Protein AF-A0AAN5DBI8-F1 (afdb_monomer)

Foldseek 3Di:
DLVLLVCCLVVVDFPLVVLVVLLVCCPVFLVSVVSVVVSLLLCLLLQLVPLVLSVLSLLSLCSRQVVVQVVLLDQDAPDPRRLSSSLSSLLSCLLSPPPVSLVSLCVCLVLLVVCPPPLAPCVSCVVGDPSSLLSNLQSQLQVHDPVSLVSLLVNLQRHPDVVVNLSSLSSNLNNQDLVSVLVVVCCLQPPDPDFLVSSLVSLVSSCSSCSNPPDNLLVSCVVCVVVVLVPPDDVSVVVSSLLSNLSNDAPVCLVVNVVSLVVVCVSPVDPVSVVSNVVSNVVRVSSNVSSVVRVVSVSVSSCCVSVVPD

Nearest PDB structures (foldseek):
  6u7e-assembly1_A  TM=8.031E-01  e=5.658E-05  Homo sapiens
  4naq-assembly1_A  TM=8.248E-01  e=5.658E-05  Sus scrofa
  8jkt-assembly1_A  TM=7.669E-01  e=2.243E-05  Felis catus
  4ou3-assembly1_A  TM=8.299E-01  e=7.595E-05  Sus scrofa
  7vpq-assembly1_A  TM=7.592E-01  e=1.063E-04  Homo sapiens

Sequence (310 aa):
MDDAFTFAERGDHSYEIPLLLVMAIVDEDVLTMKTFQAHLNLLQVRLSTFPQKYHLLQKYISRVLAPLFIDSKKLESSSRKDGQMKEVILNELCENEYKDCLQFGWSHFETVRNTHNATLTRRALSNLPRYVRTSIYMAGGKLGNQSDFDLLLRLFVIEEYGEEKERIFKGMVENNEKHNMYRLFDQLVEKIHLTGYELHNFLHSYLRRHAYKSNHYETYFAENRERFRSLKYPVEIQKALYISYAKASTVENLGKLENVTLEFYSSSNESWFRDEWSRQKSRIEMAFEWSHSFAPTIFTTLSSLVNDST

Radius of gyration: 20.3 Å; Cα contacts (8 Å, |Δi|>4): 330; chains: 1; bounding box: 53×50×55 Å

Organism: NCBI:txid1317129

Secondary structure (DSSP, 8-state):
-HHHHHHHHHTSS-THHHHHHHHHHTTS-HHHHHHHHHHHHHHHHHHTT-HHHHHHHHHHHHHHHHHHHHHHT-S--SSHHHHHHHHHHHHHHHHTT-HHHHHHHHHHHHHHHTTTT-S-HHHHTTTS-HHHHHHHHHHHHHH--HHHHHHHHHHHHH---HHHHHHHHHHHTT---HHHHHHHHHIIIIIS---HHHHHHHHHHHHHHTSSS--HHHHHHHHTHHHHHHS---HHHHHHHHHHHHHH--GGGHHHHHHHHHHHHHHH--THHHHHHHHHHHHHHHHHHHHHHHHHHHHHHHHHHHHTT-

Mean predicted aligned error: 5.47 Å

Structure (mmCIF, N/CA/C/O backbone):
data_AF-A0AAN5DBI8-F1
#
_entry.id   AF-A0AAN5DBI8-F1
#
loop_
_atom_site.group_PDB
_atom_site.id
_atom_site.type_symbol
_atom_site.label_atom_id
_atom_site.label_alt_id
_atom_site.label_comp_id
_atom_site.label_asym_id
_atom_site.label_entity_id
_atom_site.label_seq_id
_atom_site.pdbx_PDB_ins_code
_atom_site.Cartn_x
_atom_site.Cartn_y
_atom_site.Cartn_z
_atom_site.occupancy
_atom_site.B_iso_or_equiv
_atom_site.auth_seq_id
_atom_site.auth_comp_id
_atom_site.auth_asym_id
_atom_site.auth_atom_id
_atom_site.pdbx_PDB_model_num
ATOM 1 N N . MET A 1 1 ? 9.019 -3.476 20.771 1.00 93.62 1 MET A N 1
ATOM 2 C CA . MET A 1 1 ? 8.166 -2.727 19.820 1.00 93.62 1 MET A CA 1
ATOM 3 C C . MET A 1 1 ? 6.835 -3.428 19.621 1.00 93.62 1 MET A C 1
ATOM 5 O O . MET A 1 1 ? 5.822 -2.815 19.918 1.00 93.62 1 MET A O 1
ATOM 9 N N . ASP A 1 2 ? 6.841 -4.689 19.182 1.00 95.31 2 ASP A N 1
ATOM 10 C CA . ASP A 1 2 ? 5.621 -5.474 18.938 1.00 95.31 2 ASP A CA 1
ATOM 11 C C . ASP A 1 2 ? 4.666 -5.518 20.147 1.00 95.31 2 ASP A C 1
ATOM 13 O O . ASP A 1 2 ? 3.497 -5.159 20.026 1.00 95.31 2 ASP A O 1
ATOM 17 N N . ASP A 1 3 ? 5.194 -5.822 21.339 1.00 96.44 3 ASP A N 1
ATOM 18 C CA . ASP A 1 3 ? 4.407 -5.822 22.581 1.00 96.44 3 ASP A CA 1
ATOM 19 C C . ASP A 1 3 ? 3.790 -4.454 22.894 1.00 96.44 3 ASP A C 1
ATOM 21 O O . ASP A 1 3 ? 2.640 -4.375 23.311 1.00 96.44 3 ASP A O 1
ATOM 25 N N . ALA A 1 4 ? 4.524 -3.362 22.654 1.00 96.44 4 ALA A N 1
ATOM 26 C CA . ALA A 1 4 ? 4.019 -2.015 22.909 1.00 96.44 4 ALA A CA 1
ATOM 27 C C . ALA A 1 4 ? 2.845 -1.680 21.975 1.00 96.44 4 ALA A C 1
ATOM 29 O O . ALA A 1 4 ? 1.842 -1.129 22.412 1.00 96.44 4 ALA A O 1
ATOM 30 N N . PHE A 1 5 ? 2.912 -2.040 20.692 1.00 95.88 5 PHE A N 1
ATOM 31 C CA . PHE A 1 5 ? 1.743 -1.883 19.824 1.00 95.88 5 PHE A CA 1
ATOM 32 C C . PHE A 1 5 ? 0.590 -2.789 20.265 1.00 95.88 5 PHE A C 1
ATOM 34 O O . PHE A 1 5 ? -0.529 -2.311 20.409 1.00 95.88 5 PHE A O 1
ATOM 41 N N . THR A 1 6 ? 0.866 -4.053 20.593 1.00 93.88 6 THR A N 1
ATOM 42 C CA . THR A 1 6 ? -0.157 -5.018 21.027 1.00 93.88 6 THR A CA 1
ATOM 43 C C . THR A 1 6 ? -0.902 -4.564 22.288 1.00 93.88 6 THR A C 1
ATOM 45 O O . THR A 1 6 ? -2.124 -4.686 22.368 1.00 93.88 6 THR A O 1
ATOM 48 N N . PHE A 1 7 ? -0.195 -4.025 23.281 1.00 95.44 7 PHE A N 1
ATOM 49 C CA . PHE A 1 7 ? -0.809 -3.478 24.493 1.00 95.44 7 PHE A CA 1
ATOM 50 C C . PHE A 1 7 ? -1.592 -2.189 24.206 1.00 95.44 7 PHE A C 1
ATOM 52 O O . PHE A 1 7 ? -2.695 -2.017 24.726 1.00 95.44 7 PHE A O 1
ATOM 59 N N . ALA A 1 8 ? -1.102 -1.318 23.316 1.00 94.56 8 ALA A N 1
ATOM 60 C CA . ALA A 1 8 ? -1.863 -0.145 22.881 1.00 94.56 8 ALA A CA 1
ATOM 61 C C . ALA A 1 8 ? -3.153 -0.524 22.129 1.00 94.56 8 ALA A C 1
ATOM 63 O O . ALA A 1 8 ? -4.202 0.076 22.352 1.00 94.56 8 ALA A O 1
ATOM 64 N N . GLU A 1 9 ? -3.110 -1.549 21.273 1.00 90.56 9 GLU A N 1
ATOM 65 C CA . GLU A 1 9 ? -4.270 -2.075 20.539 1.00 90.56 9 GLU A CA 1
ATOM 66 C C . GLU A 1 9 ? -5.378 -2.601 21.451 1.00 90.56 9 GLU A C 1
ATOM 68 O O . GLU A 1 9 ? -6.552 -2.509 21.091 1.00 90.56 9 GLU A O 1
ATOM 73 N N . ARG A 1 10 ? -5.005 -3.134 22.619 1.00 90.50 10 ARG A N 1
ATOM 74 C CA . ARG A 1 10 ? -5.930 -3.624 23.651 1.00 90.50 10 ARG A CA 1
ATOM 75 C C . ARG A 1 10 ? -6.415 -2.528 24.597 1.00 90.50 10 ARG A C 1
ATOM 77 O O . ARG A 1 10 ? -7.337 -2.765 25.370 1.00 90.50 10 ARG A O 1
ATOM 84 N N . GLY A 1 11 ? -5.822 -1.338 24.522 1.00 90.44 11 GLY A N 1
ATOM 85 C CA . GLY A 1 11 ? -6.099 -0.229 25.431 1.00 90.44 11 GLY A CA 1
ATOM 86 C C . GLY A 1 11 ? -5.409 -0.337 26.789 1.00 90.44 11 GLY A C 1
ATOM 87 O O . GLY A 1 11 ? -5.759 0.419 27.692 1.00 90.44 11 GLY A O 1
ATOM 88 N N . ASP A 1 12 ? -4.413 -1.217 26.931 1.00 93.19 12 ASP A N 1
ATOM 89 C CA . ASP A 1 12 ? -3.627 -1.357 28.164 1.00 93.19 12 ASP A CA 1
ATOM 90 C C . ASP A 1 12 ? -2.711 -0.137 28.392 1.00 93.19 12 ASP A C 1
ATOM 92 O O . ASP A 1 12 ? -2.359 0.182 29.528 1.00 93.19 12 ASP A O 1
ATOM 96 N N . HIS A 1 13 ? -2.340 0.581 27.323 1.00 93.25 13 HIS A N 1
ATOM 97 C CA . HIS A 1 13 ? -1.666 1.879 27.406 1.00 93.25 13 HIS A CA 1
ATOM 98 C C . HIS A 1 13 ? -1.890 2.762 26.163 1.00 93.25 13 HIS A C 1
ATOM 100 O O . HIS A 1 13 ? -2.468 2.345 25.162 1.00 93.25 13 HIS A O 1
ATOM 106 N N . SER A 1 14 ? -1.400 4.006 26.212 1.00 94.00 14 SER A N 1
ATOM 107 C CA . SER A 1 14 ? -1.492 4.975 25.109 1.00 94.00 14 SER A CA 1
ATOM 108 C C . SER A 1 14 ? -0.649 4.574 23.891 1.00 94.00 14 SER A C 1
ATOM 110 O O . SER A 1 14 ? 0.447 4.029 24.039 1.00 94.00 14 SER A O 1
ATOM 112 N N . TYR A 1 15 ? -1.118 4.940 22.692 1.00 95.38 15 TYR A N 1
ATOM 113 C CA . TYR A 1 15 ? -0.361 4.850 21.435 1.00 95.38 15 TYR A CA 1
ATOM 114 C C . TYR A 1 15 ? 0.873 5.758 21.385 1.00 95.38 15 TYR A C 1
ATOM 116 O O . TYR A 1 15 ? 1.752 5.561 20.551 1.00 95.38 15 TYR A O 1
ATOM 124 N N . GLU A 1 16 ? 0.980 6.719 22.297 1.00 96.12 16 GLU A N 1
ATOM 125 C CA . GLU A 1 16 ? 2.172 7.549 22.468 1.00 96.12 16 GLU A CA 1
ATOM 126 C C . GLU A 1 16 ? 3.438 6.725 22.710 1.00 96.12 16 GLU A C 1
ATOM 128 O O . GLU A 1 16 ? 4.456 6.974 22.068 1.00 96.12 16 GLU A O 1
ATOM 133 N N . ILE A 1 17 ? 3.359 5.691 23.552 1.00 96.19 17 ILE A N 1
ATOM 134 C CA . ILE A 1 17 ? 4.503 4.834 23.890 1.00 96.19 17 ILE A CA 1
ATOM 135 C C . ILE A 1 17 ? 5.092 4.149 22.642 1.00 96.19 17 ILE A C 1
ATOM 137 O O . ILE A 1 17 ? 6.277 4.349 22.365 1.00 96.19 17 ILE A O 1
ATOM 141 N N . PRO A 1 18 ? 4.328 3.358 21.858 1.00 96.88 18 PRO A N 1
ATOM 142 C CA . PRO A 1 18 ? 4.882 2.674 20.696 1.00 96.88 18 PRO A CA 1
ATOM 143 C C . PRO A 1 18 ? 5.289 3.645 19.581 1.00 96.88 18 PRO A C 1
ATOM 145 O O . PRO A 1 18 ? 6.283 3.390 18.904 1.00 96.88 18 PRO A O 1
ATOM 148 N N . LEU A 1 19 ? 4.591 4.775 19.409 1.00 96.88 19 LEU A N 1
ATOM 149 C CA . LEU A 1 19 ? 4.946 5.768 18.388 1.00 96.88 19 LEU A CA 1
ATOM 150 C C . LEU A 1 19 ? 6.251 6.514 18.718 1.00 96.88 19 LEU A C 1
ATOM 152 O O . LEU A 1 19 ? 7.052 6.762 17.813 1.00 96.88 19 LEU A O 1
ATOM 156 N N . LEU A 1 20 ? 6.505 6.830 19.991 1.00 95.88 20 LEU A N 1
ATOM 157 C CA . LEU A 1 20 ? 7.795 7.368 20.438 1.00 95.88 20 LEU A CA 1
ATOM 158 C C . LEU A 1 20 ? 8.906 6.322 20.341 1.00 95.88 20 LEU A C 1
ATOM 160 O O . LEU A 1 20 ? 10.013 6.640 19.912 1.00 95.88 20 LEU A O 1
ATOM 164 N N . LEU A 1 21 ? 8.609 5.066 20.689 1.00 96.56 21 LEU A N 1
ATOM 165 C CA . LEU A 1 21 ? 9.572 3.975 20.581 1.00 96.56 21 LEU A CA 1
ATOM 166 C C . LEU A 1 21 ? 10.056 3.804 19.137 1.00 96.56 21 LEU A C 1
ATOM 168 O O . LEU A 1 21 ? 11.257 3.722 18.913 1.00 96.56 21 LEU A O 1
ATOM 172 N N . VAL A 1 22 ? 9.151 3.812 18.153 1.00 96.81 22 VAL A N 1
ATOM 173 C CA . VAL A 1 22 ? 9.523 3.773 16.727 1.00 96.81 22 VAL A CA 1
ATOM 174 C C . VAL A 1 22 ? 10.504 4.894 16.384 1.00 96.81 22 VAL A C 1
ATOM 176 O O . VAL A 1 22 ? 11.547 4.617 15.805 1.00 96.81 22 VAL A O 1
ATOM 179 N N . MET A 1 23 ? 10.231 6.137 16.789 1.00 94.50 23 MET A N 1
ATOM 180 C CA . MET A 1 23 ? 11.138 7.260 16.513 1.00 94.50 23 MET A CA 1
ATOM 181 C C . MET A 1 23 ? 12.552 7.060 17.081 1.00 94.50 23 MET A C 1
ATOM 183 O O . MET A 1 23 ? 13.490 7.648 16.552 1.00 94.50 23 MET A O 1
ATOM 187 N N . ALA A 1 24 ? 12.701 6.262 18.139 1.00 94.00 24 ALA A N 1
ATOM 188 C CA . ALA A 1 24 ? 13.980 6.020 18.794 1.00 94.00 24 ALA A CA 1
ATOM 189 C C . ALA A 1 24 ? 14.790 4.859 18.192 1.00 94.00 24 ALA A C 1
ATOM 191 O O . ALA A 1 24 ? 16.012 4.905 18.286 1.00 94.00 24 ALA A O 1
ATOM 192 N N . ILE A 1 25 ? 14.139 3.825 17.633 1.00 94.06 25 ILE A N 1
ATOM 193 C CA . ILE A 1 25 ? 14.820 2.558 17.281 1.00 94.06 25 ILE A CA 1
ATOM 194 C C . ILE A 1 25 ? 14.529 2.019 15.872 1.00 94.06 25 ILE A C 1
ATOM 196 O O . ILE A 1 25 ? 14.978 0.928 15.528 1.00 94.06 25 ILE A O 1
ATOM 200 N N . VAL A 1 26 ? 13.738 2.712 15.043 1.00 92.19 26 VAL A N 1
ATOM 201 C CA . VAL A 1 26 ? 13.290 2.160 13.745 1.00 92.19 26 VAL A CA 1
ATOM 202 C C . VAL A 1 26 ? 14.442 1.809 12.792 1.00 92.19 26 VAL A C 1
ATOM 204 O O . VAL A 1 26 ? 14.274 0.962 11.916 1.00 92.19 26 VAL A O 1
ATOM 207 N N . ASP A 1 27 ? 15.598 2.451 12.943 1.00 91.38 27 ASP A N 1
ATOM 208 C CA . ASP A 1 27 ? 16.774 2.307 12.089 1.00 91.38 27 ASP A CA 1
ATOM 209 C C . ASP A 1 27 ? 17.790 1.265 12.585 1.00 91.38 27 ASP A C 1
ATOM 211 O O . ASP A 1 27 ? 18.753 0.988 11.870 1.00 91.38 27 ASP A O 1
ATOM 215 N N . GLU A 1 28 ? 17.561 0.641 13.748 1.00 91.38 28 GLU A N 1
ATOM 216 C CA . GLU A 1 28 ? 18.495 -0.323 14.348 1.00 91.38 28 GLU A CA 1
ATOM 217 C C . GLU A 1 28 ? 18.753 -1.535 13.444 1.00 91.38 28 GLU A C 1
ATOM 219 O O . GLU A 1 28 ? 19.902 -1.924 13.215 1.00 91.38 28 GLU A O 1
ATOM 224 N N . ASP A 1 29 ? 17.686 -2.149 12.919 1.00 91.44 29 ASP A N 1
ATOM 225 C CA . ASP A 1 29 ? 17.791 -3.282 12.008 1.00 91.44 29 ASP A CA 1
ATOM 226 C C . ASP A 1 29 ? 16.530 -3.515 11.147 1.00 91.44 29 ASP A C 1
ATOM 228 O O . ASP A 1 29 ? 15.466 -2.914 11.311 1.00 91.44 29 ASP A O 1
ATOM 232 N N . VAL A 1 30 ? 16.661 -4.448 10.197 1.00 91.12 30 VAL A N 1
ATOM 233 C CA . VAL A 1 30 ? 15.598 -4.831 9.253 1.00 91.12 30 VAL A CA 1
ATOM 234 C C . VAL A 1 30 ? 14.380 -5.453 9.947 1.00 91.12 30 VAL A C 1
ATOM 236 O O . VAL A 1 30 ? 13.265 -5.322 9.444 1.00 91.12 30 VAL A O 1
ATOM 239 N N . LEU A 1 31 ? 14.566 -6.185 11.048 1.00 92.56 31 LEU A N 1
ATOM 240 C CA . LEU A 1 31 ? 13.469 -6.814 11.784 1.00 92.56 31 LEU A CA 1
ATOM 241 C C . LEU A 1 31 ? 12.640 -5.756 12.517 1.00 92.56 31 LEU A C 1
ATOM 243 O O . LEU A 1 31 ? 11.410 -5.807 12.456 1.00 92.56 31 LEU A O 1
ATOM 247 N N . THR A 1 32 ? 13.294 -4.773 13.130 1.00 94.44 32 THR A N 1
ATOM 248 C CA . THR A 1 32 ? 12.643 -3.625 13.762 1.00 94.44 32 THR A CA 1
ATOM 249 C C . THR A 1 32 ? 11.841 -2.825 12.736 1.00 94.44 32 THR A C 1
ATOM 251 O O . THR A 1 32 ? 10.646 -2.600 12.935 1.00 94.44 32 THR A O 1
ATOM 254 N N . MET A 1 33 ? 12.426 -2.522 11.573 1.00 94.56 33 MET A N 1
ATOM 255 C CA . MET A 1 33 ? 11.722 -1.854 10.471 1.00 94.56 33 MET A CA 1
ATOM 256 C C . MET A 1 33 ? 10.518 -2.660 9.953 1.00 94.56 33 MET A C 1
ATOM 258 O O . MET A 1 33 ? 9.453 -2.102 9.699 1.00 94.56 33 MET A O 1
ATOM 262 N N . LYS A 1 34 ? 10.642 -3.986 9.817 1.00 92.75 34 LYS A N 1
ATOM 263 C CA . LYS A 1 34 ? 9.520 -4.850 9.403 1.00 92.75 34 LYS A CA 1
ATOM 264 C C . LYS A 1 34 ? 8.409 -4.923 10.447 1.00 92.75 34 LYS A C 1
ATOM 266 O O . LYS A 1 34 ? 7.241 -5.001 10.076 1.00 92.75 34 LYS A O 1
ATOM 271 N N . THR A 1 35 ? 8.768 -4.891 11.727 1.00 94.62 35 THR A N 1
ATOM 272 C CA . THR A 1 35 ? 7.804 -4.834 12.834 1.00 94.62 35 THR A CA 1
ATOM 273 C C . THR A 1 35 ? 7.035 -3.519 12.776 1.00 94.62 35 THR A C 1
ATOM 275 O O . THR A 1 35 ? 5.806 -3.527 12.793 1.00 94.62 35 THR A O 1
ATOM 278 N N . PHE A 1 36 ? 7.741 -2.398 12.594 1.00 95.06 36 PHE A N 1
ATOM 279 C CA . PHE A 1 36 ? 7.110 -1.103 12.362 1.00 95.06 36 PHE A CA 1
ATOM 280 C C . PHE A 1 36 ? 6.189 -1.132 11.135 1.00 95.06 36 PHE A C 1
ATOM 282 O O . PHE A 1 36 ? 5.035 -0.735 11.245 1.00 95.06 36 PHE A O 1
ATOM 289 N N . GLN A 1 37 ? 6.644 -1.668 9.997 1.00 93.00 37 GLN A N 1
ATOM 290 C CA . GLN A 1 37 ? 5.832 -1.786 8.782 1.00 93.00 37 GLN A CA 1
ATOM 291 C C . GLN A 1 37 ? 4.542 -2.593 9.011 1.00 93.00 37 GLN A C 1
ATOM 293 O O . GLN A 1 37 ? 3.485 -2.222 8.504 1.00 93.00 37 GLN A O 1
ATOM 298 N N . ALA A 1 38 ? 4.596 -3.696 9.764 1.00 91.81 38 ALA A N 1
ATOM 299 C CA . ALA A 1 38 ? 3.418 -4.510 10.060 1.00 91.81 38 ALA A CA 1
ATOM 300 C C . ALA A 1 38 ? 2.358 -3.725 10.855 1.00 91.81 38 ALA A C 1
ATOM 302 O O . ALA A 1 38 ? 1.189 -3.707 10.462 1.00 91.81 38 ALA A O 1
ATOM 303 N N . HIS A 1 39 ? 2.779 -3.020 11.907 1.00 94.00 39 HIS A N 1
ATOM 304 C CA . HIS A 1 39 ? 1.899 -2.172 12.722 1.00 94.00 39 HIS A CA 1
ATOM 305 C C . HIS A 1 39 ? 1.418 -0.932 11.974 1.00 94.00 39 HIS A C 1
ATOM 307 O O . HIS A 1 39 ? 0.254 -0.544 12.072 1.00 94.00 39 HIS A O 1
ATOM 313 N N . LEU A 1 40 ? 2.277 -0.350 11.139 1.00 92.12 40 LEU A N 1
ATOM 314 C CA . LEU A 1 40 ? 1.912 0.756 10.269 1.00 92.12 40 LEU A CA 1
ATOM 315 C C . LEU A 1 40 ? 0.806 0.350 9.292 1.00 92.12 40 LEU A C 1
ATOM 317 O O . LEU A 1 40 ? -0.177 1.071 9.169 1.00 92.12 40 LEU A O 1
ATOM 321 N N . ASN A 1 41 ? 0.919 -0.819 8.656 1.00 88.19 41 ASN A N 1
ATOM 322 C CA . ASN A 1 41 ? -0.116 -1.341 7.761 1.00 88.19 41 ASN A CA 1
ATOM 323 C C . ASN A 1 41 ? -1.473 -1.465 8.461 1.00 88.19 41 ASN A C 1
ATOM 325 O O . ASN A 1 41 ? -2.505 -1.133 7.876 1.00 88.19 41 ASN A O 1
ATOM 329 N N . LEU A 1 42 ? -1.480 -1.930 9.713 1.00 87.75 42 LEU A N 1
ATOM 330 C CA . LEU A 1 42 ? -2.703 -2.011 10.502 1.00 87.75 42 LEU A CA 1
ATOM 331 C C . LEU A 1 42 ? -3.285 -0.615 10.754 1.00 87.75 42 LEU A C 1
ATOM 333 O O . LEU A 1 42 ? -4.466 -0.389 10.483 1.00 87.75 42 LEU A O 1
ATOM 337 N N . LEU A 1 43 ? -2.460 0.330 11.212 1.00 91.00 43 LEU A N 1
ATOM 338 C CA . LEU A 1 43 ? -2.880 1.710 11.460 1.00 91.00 43 LEU A CA 1
ATOM 339 C C . LEU A 1 43 ? -3.408 2.389 10.194 1.00 91.00 43 LEU A C 1
ATOM 341 O O . LEU A 1 43 ? -4.460 3.019 10.244 1.00 91.00 43 LEU A O 1
ATOM 345 N N . GLN A 1 44 ? -2.737 2.227 9.053 1.00 88.25 44 GLN A N 1
ATOM 346 C CA . GLN A 1 44 ? -3.175 2.781 7.771 1.00 88.25 44 GLN A CA 1
ATOM 347 C C . GLN A 1 44 ? -4.569 2.267 7.392 1.00 88.25 44 GLN A C 1
ATOM 349 O O . GLN A 1 44 ? -5.445 3.057 7.042 1.00 88.25 44 GLN A O 1
ATOM 354 N N . VAL A 1 45 ? -4.812 0.958 7.524 1.00 83.44 45 VAL A N 1
ATOM 355 C CA . VAL A 1 45 ? -6.128 0.367 7.245 1.00 83.44 45 VAL A CA 1
ATOM 356 C C . VAL A 1 45 ? -7.180 0.876 8.227 1.00 83.44 45 VAL A C 1
ATOM 358 O O . VAL A 1 45 ? -8.259 1.277 7.806 1.00 83.44 45 VAL A O 1
ATOM 361 N N . ARG A 1 46 ? -6.899 0.900 9.532 1.00 86.19 46 ARG A N 1
ATOM 362 C CA . ARG A 1 46 ? -7.893 1.290 10.545 1.00 86.19 46 ARG A CA 1
ATOM 363 C C . ARG A 1 46 ? -8.239 2.778 10.505 1.00 86.19 46 ARG A C 1
ATOM 365 O O . ARG A 1 46 ? -9.413 3.146 10.606 1.00 86.19 46 ARG A O 1
ATOM 372 N N . LEU A 1 47 ? -7.231 3.629 10.341 1.00 89.12 47 LEU A N 1
ATOM 373 C CA . LEU A 1 47 ? -7.375 5.085 10.340 1.00 89.12 47 LEU A CA 1
ATOM 374 C C . LEU A 1 47 ? -7.848 5.638 8.989 1.00 89.12 47 LEU A C 1
ATOM 376 O O . LEU A 1 47 ? -8.242 6.801 8.925 1.00 89.12 47 LEU A O 1
ATOM 380 N N . SER A 1 48 ? -7.860 4.819 7.931 1.00 83.31 48 SER A N 1
ATOM 381 C CA . SER A 1 48 ? -8.392 5.181 6.608 1.00 83.31 48 SER A CA 1
ATOM 382 C C . SER A 1 48 ? -9.838 5.689 6.633 1.00 83.31 48 SER A C 1
ATOM 384 O O . SER A 1 48 ? -10.212 6.542 5.833 1.00 83.31 48 SER A O 1
ATOM 386 N N . THR A 1 49 ? -10.624 5.221 7.605 1.00 81.62 49 THR A N 1
ATOM 387 C CA . THR A 1 49 ? -12.013 5.635 7.859 1.00 81.62 49 THR A CA 1
ATOM 388 C C . THR A 1 49 ? -12.149 7.109 8.271 1.00 81.62 49 THR A C 1
ATOM 390 O O . THR A 1 49 ? -13.251 7.651 8.258 1.00 81.62 49 THR A O 1
ATOM 393 N N . PHE A 1 50 ? -11.035 7.786 8.578 1.00 87.31 50 PHE A N 1
ATOM 394 C CA . PHE A 1 50 ? -10.969 9.207 8.934 1.00 87.31 50 PHE A CA 1
ATOM 395 C C . PHE A 1 50 ? -10.085 9.996 7.943 1.00 87.31 50 PHE A C 1
ATOM 397 O O . PHE A 1 50 ? -9.028 10.520 8.328 1.00 87.31 50 PHE A O 1
ATOM 404 N N . PRO A 1 51 ? -10.492 10.121 6.664 1.00 84.56 51 PRO A N 1
ATOM 405 C CA . PRO A 1 51 ? -9.659 10.685 5.595 1.00 84.56 51 PRO A CA 1
ATOM 406 C C . PRO A 1 51 ? -9.163 12.111 5.889 1.00 84.56 51 PRO A C 1
ATOM 408 O O . PRO A 1 51 ? -8.032 12.469 5.568 1.00 84.56 51 PRO A O 1
ATOM 411 N N . GLN A 1 52 ? -9.966 12.916 6.583 1.00 89.38 52 GLN A N 1
ATOM 412 C CA . GLN A 1 52 ? -9.650 14.293 6.956 1.00 89.38 52 GLN A CA 1
ATOM 413 C C . GLN A 1 52 ? -8.455 14.416 7.916 1.00 89.38 52 GLN A C 1
ATOM 415 O O . GLN A 1 52 ? -7.773 15.440 7.914 1.00 89.38 52 GLN A O 1
ATOM 420 N N . LYS A 1 53 ? -8.166 13.384 8.721 1.00 91.56 53 LYS A N 1
ATOM 421 C CA . LYS A 1 53 ? -7.027 13.363 9.661 1.00 91.56 53 LYS A CA 1
ATOM 422 C C . LYS A 1 53 ? -5.888 12.450 9.212 1.00 91.56 53 LYS A C 1
ATOM 424 O O . LYS A 1 53 ? -4.813 12.494 9.805 1.00 91.56 53 LYS A O 1
ATOM 429 N N . TYR A 1 54 ? -6.086 11.676 8.147 1.00 89.00 54 TYR A N 1
ATOM 430 C CA . TYR A 1 54 ? -5.112 10.701 7.657 1.00 89.00 54 TYR A CA 1
ATOM 431 C C . TYR A 1 54 ? -3.737 11.315 7.332 1.00 89.00 54 TYR A C 1
ATOM 433 O O . TYR A 1 54 ? -2.698 10.702 7.571 1.00 89.00 54 TYR A O 1
ATOM 441 N N . HIS A 1 55 ? -3.714 12.576 6.893 1.00 90.81 55 HIS A N 1
ATOM 442 C CA . HIS A 1 55 ? -2.483 13.329 6.636 1.00 90.81 55 HIS A CA 1
ATOM 443 C C . HIS A 1 55 ? -1.535 13.417 7.853 1.00 90.81 55 HIS A C 1
ATOM 445 O O . HIS A 1 55 ? -0.327 13.574 7.676 1.00 90.81 55 HIS A O 1
ATOM 451 N N . LEU A 1 56 ? -2.044 13.307 9.090 1.00 94.94 56 LEU A N 1
ATOM 452 C CA . LEU A 1 56 ? -1.213 13.274 10.300 1.00 94.94 56 LEU A CA 1
ATOM 453 C C . LEU A 1 56 ? -0.348 12.009 10.353 1.00 94.94 56 LEU A C 1
ATOM 455 O O . LEU A 1 56 ? 0.830 12.088 10.696 1.00 94.94 56 LEU A O 1
ATOM 459 N N . LEU A 1 57 ? -0.905 10.862 9.951 1.00 94.19 57 LEU A N 1
ATOM 460 C CA . LEU A 1 57 ? -0.157 9.610 9.859 1.00 94.19 57 LEU A CA 1
ATOM 461 C C . LEU A 1 57 ? 0.929 9.712 8.780 1.00 94.19 57 LEU A C 1
ATOM 463 O O . LEU A 1 57 ? 2.077 9.365 9.037 1.00 94.19 57 LEU A O 1
ATOM 467 N N . GLN A 1 58 ? 0.609 10.273 7.608 1.00 92.25 58 GLN A N 1
ATOM 468 C CA . GLN A 1 58 ? 1.590 10.486 6.531 1.00 92.25 58 GLN A CA 1
ATOM 469 C C . GLN A 1 58 ? 2.751 11.399 6.962 1.00 92.25 58 GLN A C 1
ATOM 471 O O . GLN A 1 58 ? 3.915 11.117 6.660 1.00 92.25 58 GLN A O 1
ATOM 476 N N . LYS A 1 59 ? 2.456 12.473 7.710 1.00 94.62 59 LYS A N 1
ATOM 477 C CA . LYS A 1 59 ? 3.480 13.355 8.292 1.00 94.62 59 LYS A CA 1
ATOM 478 C C . LYS A 1 59 ? 4.361 12.621 9.299 1.00 94.62 59 LYS A C 1
ATOM 480 O O . LYS A 1 59 ? 5.575 12.801 9.267 1.00 94.62 59 LYS A O 1
ATOM 485 N N . TYR A 1 60 ? 3.775 11.785 10.153 1.00 96.31 60 TYR A N 1
ATOM 486 C CA . TYR A 1 60 ? 4.529 10.975 11.108 1.00 96.31 60 TYR A CA 1
ATOM 487 C C . TYR A 1 60 ? 5.464 9.983 10.401 1.00 96.31 60 TYR A C 1
ATOM 489 O O . TYR A 1 60 ? 6.655 9.964 10.697 1.00 96.31 60 TYR A O 1
ATOM 497 N N . ILE A 1 61 ? 4.972 9.242 9.401 1.00 95.25 61 ILE A N 1
ATOM 498 C CA . ILE A 1 61 ? 5.800 8.331 8.589 1.00 95.25 61 ILE A CA 1
ATOM 499 C C . ILE A 1 61 ? 6.965 9.094 7.952 1.00 95.25 61 ILE A C 1
ATOM 501 O O . ILE A 1 61 ? 8.111 8.656 8.027 1.00 95.25 61 ILE A O 1
ATOM 505 N N . SER A 1 62 ? 6.684 10.263 7.367 1.00 94.88 62 SER A N 1
ATOM 506 C CA . SER A 1 62 ? 7.714 11.110 6.759 1.00 94.88 62 SER A CA 1
ATOM 507 C C . SER A 1 62 ? 8.740 11.580 7.791 1.00 94.88 62 SER A C 1
ATOM 509 O O . SER A 1 62 ? 9.933 11.507 7.527 1.00 94.88 62 SER A O 1
ATOM 511 N N . ARG A 1 63 ? 8.311 12.004 8.986 1.00 94.81 63 ARG A N 1
ATOM 512 C CA . ARG A 1 63 ? 9.209 12.407 10.083 1.00 94.81 63 ARG A CA 1
ATOM 513 C C . ARG A 1 63 ? 10.155 11.276 10.489 1.00 94.81 63 ARG A C 1
ATOM 515 O O . ARG A 1 63 ? 11.336 11.527 10.689 1.00 94.81 63 ARG A O 1
ATOM 522 N N . VAL A 1 64 ? 9.631 10.057 10.603 1.00 95.88 64 VAL A N 1
ATOM 523 C CA . VAL A 1 64 ? 10.387 8.869 11.023 1.00 95.88 64 VAL A CA 1
ATOM 524 C C . VAL A 1 64 ? 11.364 8.410 9.935 1.00 95.88 64 VAL A C 1
ATOM 526 O O . VAL A 1 64 ? 12.515 8.107 10.229 1.00 95.88 64 VAL A O 1
ATOM 529 N N . LEU A 1 65 ? 10.926 8.359 8.673 1.00 96.75 65 LEU A N 1
ATOM 530 C CA . LEU A 1 65 ? 11.674 7.684 7.606 1.00 96.75 65 LEU A CA 1
ATOM 531 C C . LEU A 1 65 ? 12.465 8.620 6.682 1.00 96.75 65 LEU A C 1
ATOM 533 O O . LEU A 1 65 ? 13.440 8.174 6.075 1.00 96.75 65 LEU A O 1
ATOM 537 N N . ALA A 1 66 ? 12.095 9.899 6.553 1.00 95.44 66 ALA A N 1
ATOM 538 C CA . ALA A 1 66 ? 12.805 10.831 5.671 1.00 95.44 66 ALA A CA 1
ATOM 539 C C . ALA A 1 66 ? 14.299 10.997 6.014 1.00 95.44 66 ALA A C 1
ATOM 541 O O . ALA A 1 66 ? 15.094 11.047 5.073 1.00 95.44 66 ALA A O 1
ATOM 542 N N . PRO A 1 67 ? 14.735 11.003 7.294 1.00 95.38 67 PRO A N 1
ATOM 543 C CA . PRO A 1 67 ? 16.164 11.027 7.617 1.00 95.38 67 PRO A CA 1
ATOM 544 C C . PRO A 1 67 ? 16.944 9.857 6.994 1.00 95.38 67 PRO A C 1
ATOM 546 O O . PRO A 1 67 ? 18.073 10.031 6.540 1.00 95.38 67 PRO A O 1
ATOM 549 N N . LEU A 1 68 ? 16.314 8.684 6.882 1.00 95.75 68 LEU A N 1
ATOM 550 C CA . LEU A 1 68 ? 16.920 7.466 6.334 1.00 95.75 68 LEU A CA 1
ATOM 551 C C . LEU A 1 68 ? 16.906 7.425 4.796 1.00 95.75 68 LEU A C 1
ATOM 553 O O . LEU A 1 68 ? 17.546 6.569 4.174 1.00 95.75 68 LEU A O 1
ATOM 557 N N . PHE A 1 69 ? 16.186 8.345 4.147 1.00 96.25 69 PHE A N 1
ATOM 558 C CA . PHE A 1 69 ? 16.039 8.379 2.693 1.00 96.25 69 PHE A CA 1
ATOM 559 C C . PHE A 1 69 ? 17.367 8.625 1.969 1.00 96.25 69 PHE A C 1
ATOM 561 O O . PHE A 1 69 ? 17.620 8.026 0.921 1.00 96.25 69 PHE A O 1
ATOM 568 N N . ILE A 1 70 ? 18.223 9.494 2.518 1.00 94.44 70 ILE A N 1
ATOM 569 C CA . ILE A 1 70 ? 19.482 9.905 1.877 1.00 94.44 70 ILE A CA 1
ATOM 570 C C . ILE A 1 70 ? 20.409 8.713 1.639 1.00 94.44 70 ILE A C 1
ATOM 572 O O . ILE A 1 70 ? 20.990 8.600 0.557 1.00 94.44 70 ILE A O 1
ATOM 576 N N . ASP A 1 71 ? 20.507 7.806 2.607 1.00 93.31 71 ASP A N 1
ATOM 577 C CA . ASP A 1 71 ? 21.285 6.578 2.458 1.00 93.31 71 ASP A CA 1
ATOM 578 C C . ASP A 1 71 ? 20.531 5.513 1.662 1.00 93.31 71 ASP A C 1
ATOM 580 O O . ASP A 1 71 ? 21.134 4.788 0.861 1.00 93.31 71 ASP A O 1
ATOM 584 N N . SER A 1 72 ? 19.206 5.465 1.805 1.00 94.12 72 SER A N 1
ATOM 585 C CA . SER A 1 72 ? 18.374 4.468 1.131 1.00 94.12 72 SER A CA 1
ATOM 586 C C . SER A 1 72 ? 18.318 4.633 -0.385 1.00 94.12 72 SER A C 1
ATOM 588 O O . SER A 1 72 ? 18.258 3.638 -1.102 1.00 94.12 72 SER A O 1
ATOM 590 N N . LYS A 1 73 ? 18.403 5.866 -0.898 1.00 93.75 73 LYS A N 1
ATOM 591 C CA . LYS A 1 73 ? 18.400 6.129 -2.348 1.00 93.75 73 LYS A CA 1
ATOM 592 C C . LYS A 1 73 ? 19.729 5.819 -3.049 1.00 93.75 73 LYS A C 1
ATOM 594 O O . LYS A 1 73 ? 19.777 5.817 -4.278 1.00 93.75 73 LYS A O 1
ATOM 599 N N . LYS A 1 74 ? 20.821 5.594 -2.306 1.00 93.69 74 LYS A N 1
ATOM 600 C CA . LYS A 1 74 ? 22.116 5.206 -2.895 1.00 93.69 74 LYS A CA 1
ATOM 601 C C . LYS A 1 74 ? 21.966 3.837 -3.554 1.00 93.69 74 LYS A C 1
ATOM 603 O O . LYS A 1 74 ? 21.506 2.918 -2.886 1.00 93.69 74 LYS A O 1
ATOM 608 N N . LEU A 1 75 ? 22.392 3.711 -4.816 1.00 90.56 75 LEU A N 1
ATOM 609 C CA . LEU A 1 75 ? 22.279 2.481 -5.621 1.00 90.56 75 LEU A CA 1
ATOM 610 C C . LEU A 1 75 ? 23.247 1.365 -5.186 1.00 90.56 75 LEU A C 1
ATOM 612 O O . LEU A 1 75 ? 23.084 0.199 -5.551 1.00 90.56 75 LEU A O 1
ATOM 616 N N . GLU A 1 76 ? 24.225 1.687 -4.353 1.00 90.50 76 GLU A N 1
ATOM 617 C CA . GLU A 1 76 ? 25.105 0.703 -3.734 1.00 90.50 76 GLU A CA 1
ATOM 618 C C . GLU A 1 76 ? 24.464 0.124 -2.475 1.00 90.50 76 GLU A C 1
ATOM 620 O O . GLU A 1 76 ? 23.798 0.829 -1.718 1.00 90.50 76 GLU A O 1
ATOM 625 N N . SER A 1 77 ? 24.677 -1.166 -2.235 1.00 88.69 77 SER A N 1
ATOM 626 C CA . SER A 1 77 ? 24.231 -1.843 -1.021 1.00 88.69 77 SER A CA 1
ATOM 627 C C . SER A 1 77 ? 25.403 -2.594 -0.403 1.00 88.69 77 SER A C 1
ATOM 629 O O . SER A 1 77 ? 26.128 -3.304 -1.099 1.00 88.69 77 SER A O 1
ATOM 631 N N . SER A 1 78 ? 25.594 -2.423 0.905 1.00 88.31 78 SER A N 1
ATOM 632 C CA . SER A 1 78 ? 26.711 -3.029 1.646 1.00 88.31 78 SER A CA 1
ATOM 633 C C . SER A 1 78 ? 26.480 -4.514 1.933 1.00 88.31 78 SER A C 1
ATOM 635 O O . SER A 1 78 ? 27.421 -5.289 2.098 1.00 88.31 78 SER A O 1
ATOM 637 N N . SER A 1 79 ? 25.214 -4.931 1.999 1.00 91.88 79 SER A N 1
ATOM 638 C CA . SER A 1 79 ? 24.804 -6.306 2.265 1.00 91.88 79 SER A CA 1
ATOM 639 C C . SER A 1 79 ? 23.367 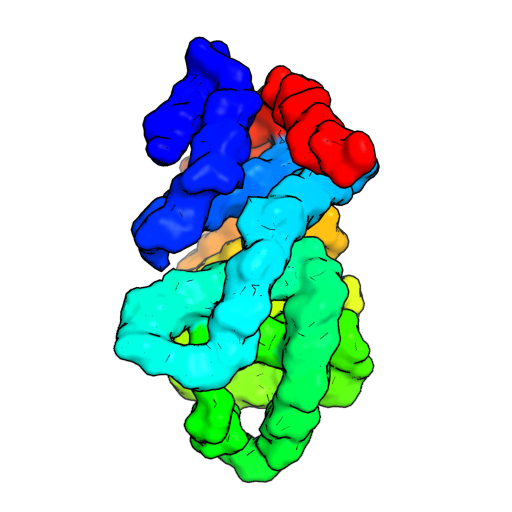-6.568 1.810 1.00 91.88 79 SER A C 1
ATOM 641 O O . SER A 1 79 ? 22.576 -5.651 1.594 1.00 91.88 79 SER A O 1
ATOM 643 N N . ARG A 1 80 ? 22.964 -7.843 1.761 1.00 89.94 80 ARG A N 1
ATOM 644 C CA . ARG A 1 80 ? 21.561 -8.214 1.504 1.00 89.94 80 ARG A CA 1
ATOM 645 C C . ARG A 1 80 ? 20.588 -7.582 2.510 1.00 89.94 80 ARG A C 1
ATOM 647 O O . ARG A 1 80 ? 19.493 -7.203 2.108 1.00 89.94 80 ARG A O 1
ATOM 654 N N . LYS A 1 81 ? 20.968 -7.497 3.791 1.00 92.00 81 LYS A N 1
ATOM 655 C CA . LYS A 1 81 ? 20.132 -6.894 4.843 1.00 92.00 81 LYS A CA 1
ATOM 656 C C . LYS A 1 81 ? 19.969 -5.394 4.614 1.00 92.00 81 LYS A C 1
ATOM 658 O O . LYS A 1 81 ? 18.851 -4.901 4.652 1.00 92.00 81 LYS A O 1
ATOM 663 N N . ASP A 1 82 ? 21.059 -4.712 4.277 1.00 93.38 82 ASP A N 1
ATOM 664 C CA . ASP A 1 82 ? 21.032 -3.301 3.888 1.00 93.38 82 ASP A CA 1
ATOM 665 C C . ASP A 1 82 ? 20.082 -3.076 2.699 1.00 93.38 82 ASP A C 1
ATOM 667 O O . ASP A 1 82 ? 19.148 -2.290 2.800 1.00 93.38 82 ASP A O 1
ATOM 671 N N . GLY A 1 83 ? 20.188 -3.872 1.629 1.00 94.00 83 GLY A N 1
ATOM 672 C CA . GLY A 1 83 ? 19.254 -3.782 0.499 1.00 94.00 83 GLY A CA 1
ATOM 673 C C . GLY A 1 83 ? 17.778 -3.978 0.886 1.00 94.00 83 GLY A C 1
ATOM 674 O O . GLY A 1 83 ? 16.912 -3.305 0.337 1.00 94.00 83 GLY A O 1
ATOM 675 N N . GLN A 1 84 ? 17.478 -4.858 1.849 1.00 93.75 84 GLN A N 1
ATOM 676 C CA . GLN A 1 84 ? 16.114 -5.045 2.365 1.00 93.75 84 GLN A CA 1
ATOM 677 C C . GLN A 1 84 ? 15.626 -3.840 3.175 1.00 93.75 84 GLN A C 1
ATOM 679 O O . GLN A 1 84 ? 14.475 -3.443 3.018 1.00 93.75 84 GLN A O 1
ATOM 684 N N . MET A 1 85 ? 16.489 -3.257 4.011 1.00 94.38 85 MET A N 1
ATOM 685 C CA . MET A 1 85 ? 16.181 -2.041 4.769 1.00 94.38 85 MET A CA 1
ATOM 686 C C . MET A 1 85 ? 15.810 -0.900 3.818 1.00 94.38 85 MET A C 1
ATOM 688 O O . MET A 1 85 ? 14.743 -0.299 3.939 1.00 94.38 85 MET A O 1
ATOM 692 N N . LYS A 1 86 ? 16.652 -0.682 2.799 1.00 95.81 86 LYS A N 1
ATOM 693 C CA . LYS A 1 86 ? 16.437 0.331 1.763 1.00 95.81 86 LYS A CA 1
ATOM 694 C C . LYS A 1 86 ? 15.137 0.108 0.997 1.00 95.81 86 LYS A C 1
ATOM 696 O O . LYS A 1 86 ? 14.404 1.065 0.773 1.00 95.81 86 LYS A O 1
ATOM 701 N N . GLU A 1 87 ? 14.831 -1.138 0.620 1.00 95.19 87 GLU A N 1
ATOM 702 C CA . GLU A 1 87 ? 13.578 -1.474 -0.072 1.00 95.19 87 GLU A CA 1
ATOM 703 C C . GLU A 1 87 ? 12.356 -1.083 0.767 1.00 95.19 87 GLU A C 1
ATOM 705 O O . GLU A 1 87 ? 11.424 -0.484 0.237 1.00 95.19 87 GLU A O 1
ATOM 710 N N . VAL A 1 88 ? 12.355 -1.387 2.071 1.00 94.44 88 VAL A N 1
ATOM 711 C CA . VAL A 1 88 ? 11.231 -1.036 2.952 1.00 94.44 88 VAL A CA 1
ATOM 712 C C . VAL A 1 88 ? 11.092 0.481 3.072 1.00 94.44 88 VAL A C 1
ATOM 714 O O . VAL A 1 88 ? 10.012 1.001 2.806 1.00 94.44 88 VAL A O 1
ATOM 717 N N . ILE A 1 89 ? 12.179 1.197 3.371 1.00 96.25 89 ILE A N 1
ATOM 718 C CA . ILE A 1 89 ? 12.164 2.661 3.534 1.00 96.25 89 ILE A CA 1
ATOM 719 C C . ILE A 1 89 ? 11.668 3.357 2.261 1.00 96.25 89 ILE A C 1
ATOM 721 O O . ILE A 1 89 ? 10.777 4.205 2.319 1.00 96.25 89 ILE A O 1
ATOM 725 N N . LEU A 1 90 ? 12.218 2.990 1.100 1.00 96.75 90 LEU A N 1
ATOM 726 C CA . LEU A 1 90 ? 11.834 3.589 -0.177 1.00 96.75 90 LEU A CA 1
ATOM 727 C C . LEU A 1 90 ? 10.380 3.273 -0.544 1.00 96.75 90 LEU A C 1
ATOM 729 O O . LEU A 1 90 ? 9.689 4.130 -1.094 1.00 96.75 90 LEU A O 1
ATOM 733 N N . ASN A 1 91 ? 9.896 2.065 -0.253 1.00 94.25 91 ASN A N 1
ATOM 734 C CA . ASN A 1 91 ? 8.505 1.710 -0.515 1.00 94.25 91 ASN A CA 1
ATOM 735 C C . ASN A 1 91 ? 7.551 2.506 0.374 1.00 94.25 91 ASN A C 1
ATOM 737 O O . ASN A 1 91 ? 6.605 3.083 -0.153 1.00 94.25 91 ASN A O 1
ATOM 741 N N . GLU A 1 92 ? 7.815 2.581 1.680 1.00 93.81 92 GLU A N 1
ATOM 742 C CA . GLU A 1 92 ? 6.953 3.304 2.619 1.00 93.81 92 GLU A CA 1
ATOM 743 C C . GLU A 1 92 ? 6.912 4.803 2.315 1.00 93.81 92 GLU A C 1
ATOM 745 O O . GLU A 1 92 ? 5.834 5.397 2.277 1.00 93.81 92 GLU A O 1
ATOM 750 N N . LEU A 1 93 ? 8.058 5.420 2.019 1.00 95.94 93 LEU A N 1
ATOM 751 C CA . LEU A 1 93 ? 8.108 6.837 1.657 1.00 95.94 93 LEU A CA 1
ATOM 752 C C . LEU A 1 93 ? 7.350 7.125 0.353 1.00 95.94 93 LEU A C 1
ATOM 754 O O . LEU A 1 93 ? 6.568 8.072 0.298 1.00 95.94 93 LEU A O 1
ATOM 758 N N . CYS A 1 94 ? 7.539 6.317 -0.692 1.00 95.19 94 CYS A N 1
ATOM 759 C CA . CYS A 1 94 ? 6.855 6.529 -1.969 1.00 95.19 94 CYS A CA 1
ATOM 760 C C . CYS A 1 94 ? 5.344 6.228 -1.887 1.00 95.19 94 CYS A C 1
ATOM 762 O O . CYS A 1 94 ? 4.542 6.985 -2.438 1.00 95.19 94 CYS A O 1
ATOM 764 N N . GLU A 1 95 ? 4.939 5.170 -1.173 1.00 91.44 95 GLU A N 1
ATOM 765 C CA . GLU A 1 95 ? 3.529 4.801 -0.958 1.00 91.44 95 GLU A CA 1
ATOM 766 C C . GLU A 1 95 ? 2.768 5.912 -0.210 1.00 91.44 95 GLU A C 1
ATOM 768 O O . GLU A 1 95 ? 1.624 6.219 -0.562 1.00 91.44 95 GLU A O 1
ATOM 773 N N . ASN A 1 96 ? 3.440 6.574 0.742 1.00 91.44 96 ASN A N 1
ATOM 774 C CA . ASN A 1 96 ? 2.928 7.710 1.518 1.00 91.44 96 ASN A CA 1
ATOM 775 C C . ASN A 1 96 ? 3.261 9.088 0.912 1.00 91.44 96 ASN A C 1
ATOM 777 O O . ASN A 1 96 ? 3.187 10.102 1.599 1.00 91.44 96 ASN A O 1
ATOM 781 N N . GLU A 1 97 ? 3.571 9.136 -0.385 1.00 91.75 97 GLU A N 1
ATOM 782 C CA . GLU A 1 97 ? 3.671 10.371 -1.181 1.00 91.75 97 GLU A CA 1
ATOM 783 C C . GLU A 1 97 ? 4.795 11.333 -0.772 1.00 91.75 97 GLU A C 1
ATOM 785 O O . GLU A 1 97 ? 4.739 12.531 -1.061 1.00 91.75 97 GLU A O 1
ATOM 790 N N . TYR A 1 98 ? 5.858 10.822 -0.150 1.00 95.69 98 TYR A N 1
ATOM 791 C CA . TYR A 1 98 ? 7.040 11.626 0.133 1.00 95.69 98 TYR A CA 1
ATOM 792 C C . TYR A 1 98 ? 7.666 12.122 -1.179 1.00 95.69 98 TYR A C 1
ATOM 79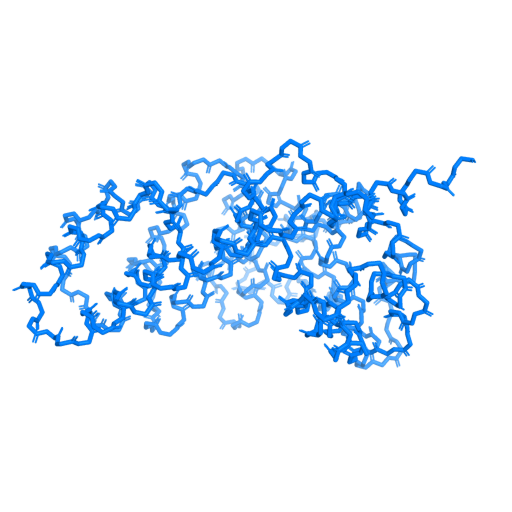4 O O . TYR A 1 98 ? 8.156 11.339 -2.001 1.00 95.69 98 TYR A O 1
ATOM 802 N N . LYS A 1 99 ? 7.642 13.446 -1.373 1.00 95.62 99 LYS A N 1
ATOM 803 C CA . LYS A 1 99 ? 7.957 14.107 -2.648 1.00 95.62 99 LYS A CA 1
ATOM 804 C C . LYS A 1 99 ? 9.318 13.705 -3.216 1.00 95.62 99 LYS A C 1
ATOM 806 O O . LYS A 1 99 ? 9.403 13.400 -4.406 1.00 95.62 99 LYS A O 1
ATOM 811 N N . ASP A 1 100 ? 10.357 13.653 -2.385 1.00 97.00 100 ASP A N 1
ATOM 812 C CA . ASP A 1 100 ? 11.705 13.330 -2.865 1.00 97.00 100 ASP A CA 1
ATOM 813 C C . ASP A 1 100 ? 11.822 11.861 -3.292 1.00 97.00 100 ASP A C 1
ATOM 815 O O . ASP A 1 100 ? 12.556 11.558 -4.233 1.00 97.00 100 ASP A O 1
ATOM 819 N N . CYS A 1 101 ? 11.075 10.949 -2.652 1.00 97.69 101 CYS A N 1
ATOM 820 C CA . CYS A 1 101 ? 11.019 9.547 -3.073 1.00 97.69 101 CYS A CA 1
ATOM 821 C C . CYS A 1 101 ? 10.380 9.428 -4.456 1.00 97.69 101 CYS A C 1
ATOM 823 O O . CYS A 1 101 ? 10.938 8.782 -5.344 1.00 97.69 101 CYS A O 1
ATOM 825 N N . LEU A 1 102 ? 9.249 10.109 -4.668 1.00 96.94 102 LEU A N 1
ATOM 826 C CA . LEU A 1 102 ? 8.567 10.115 -5.962 1.00 96.94 102 LEU A CA 1
ATOM 827 C C . LEU A 1 102 ? 9.432 10.748 -7.058 1.00 96.94 102 LEU A C 1
ATOM 829 O O . LEU A 1 102 ? 9.531 10.188 -8.146 1.00 96.94 102 LEU A O 1
ATOM 833 N N . GLN A 1 103 ? 10.112 11.865 -6.777 1.00 97.62 103 GLN A N 1
ATOM 834 C CA . GLN A 1 103 ? 11.037 12.483 -7.733 1.00 97.62 103 GLN A CA 1
ATOM 835 C C . GLN A 1 103 ? 12.240 11.592 -8.050 1.00 97.62 103 GLN A C 1
ATOM 837 O O . GLN A 1 103 ? 12.643 11.514 -9.210 1.00 97.62 103 GLN A O 1
ATOM 842 N N . PHE A 1 104 ? 12.795 10.898 -7.055 1.00 97.25 104 PHE A N 1
ATOM 843 C CA . PHE A 1 104 ? 13.862 9.922 -7.268 1.00 97.25 104 PHE A CA 1
ATOM 844 C C . PHE A 1 104 ? 13.404 8.759 -8.156 1.00 97.25 104 PHE A C 1
ATOM 846 O O . PHE A 1 104 ? 14.092 8.412 -9.116 1.00 97.25 104 PHE A O 1
ATOM 853 N N . GLY A 1 105 ? 12.243 8.167 -7.864 1.00 96.62 105 GLY A N 1
ATOM 854 C CA . GLY A 1 105 ? 11.690 7.092 -8.686 1.00 96.62 105 GLY A CA 1
ATOM 855 C C . GLY A 1 105 ? 11.414 7.565 -10.114 1.00 96.62 105 GLY A C 1
ATOM 856 O O . GLY A 1 105 ? 11.771 6.885 -11.074 1.00 96.62 105 GLY A O 1
ATOM 857 N N . TRP A 1 106 ? 10.857 8.769 -10.255 1.00 96.88 106 TRP A N 1
ATOM 858 C CA . TRP A 1 106 ? 10.528 9.372 -11.542 1.00 96.88 106 TRP A CA 1
ATOM 859 C C . TRP A 1 106 ? 11.755 9.652 -12.406 1.00 96.88 106 TRP A C 1
ATOM 861 O O . TRP A 1 106 ? 11.746 9.332 -13.593 1.00 96.88 106 TRP A O 1
ATOM 871 N N . SER A 1 107 ? 12.834 10.184 -11.823 1.00 95.38 107 SER A N 1
ATOM 872 C CA . SER A 1 107 ? 14.065 10.465 -12.572 1.00 95.38 107 SER A CA 1
ATOM 873 C C . SER A 1 107 ? 14.723 9.203 -13.137 1.00 95.38 107 SER A C 1
ATOM 875 O O . SER A 1 107 ? 15.414 9.276 -14.150 1.00 95.38 107 SER A O 1
ATOM 877 N N . HIS A 1 108 ? 14.465 8.040 -12.533 1.00 94.38 108 HIS A N 1
ATOM 878 C CA . HIS A 1 108 ? 14.949 6.746 -13.016 1.00 94.38 108 HIS A CA 1
ATOM 879 C C . HIS A 1 108 ? 13.927 5.994 -13.877 1.00 94.38 108 HIS A C 1
ATOM 881 O O . HIS A 1 108 ? 14.303 5.028 -14.550 1.00 94.38 108 HIS A O 1
ATOM 887 N N . PHE A 1 109 ? 12.664 6.432 -13.903 1.00 94.19 109 PHE A N 1
ATOM 888 C CA . PHE A 1 109 ? 11.595 5.788 -14.669 1.00 94.19 109 PHE A CA 1
ATOM 889 C C . PHE A 1 109 ? 11.846 5.829 -16.181 1.00 94.19 109 PHE A C 1
ATOM 891 O O . PHE A 1 109 ? 11.403 4.944 -16.909 1.00 94.19 109 PHE A O 1
ATOM 898 N N . GLU A 1 110 ? 12.657 6.774 -16.654 1.00 89.75 110 GLU A N 1
ATOM 899 C CA . GLU A 1 110 ? 13.123 6.811 -18.043 1.00 89.75 110 GLU A CA 1
ATOM 900 C C . GLU A 1 110 ? 13.848 5.516 -18.454 1.00 89.75 110 GLU A C 1
ATOM 902 O O . GLU A 1 110 ? 13.717 5.041 -19.580 1.00 89.75 110 GLU A O 1
ATOM 907 N N . THR A 1 111 ? 14.540 4.859 -17.519 1.00 88.44 111 THR A N 1
ATOM 908 C CA . THR A 1 111 ? 15.158 3.544 -17.767 1.00 88.44 111 THR A CA 1
ATOM 909 C C . THR A 1 111 ? 14.103 2.488 -18.094 1.00 88.44 111 THR A C 1
ATOM 911 O O . THR A 1 111 ? 14.341 1.623 -18.931 1.00 88.44 111 THR A O 1
ATOM 914 N N . VAL A 1 112 ? 12.925 2.572 -17.463 1.00 89.75 112 VAL A N 1
ATOM 915 C CA . VAL A 1 112 ? 11.780 1.690 -17.727 1.00 89.75 112 VAL A CA 1
ATOM 916 C C . VAL A 1 112 ? 11.155 2.015 -19.081 1.00 89.75 112 VAL A C 1
ATOM 918 O O . VAL A 1 112 ? 10.844 1.094 -19.834 1.00 89.75 112 VAL A O 1
ATOM 921 N N . ARG A 1 113 ? 11.029 3.295 -19.449 1.00 88.88 113 ARG A N 1
ATOM 922 C CA . ARG A 1 113 ? 10.526 3.690 -20.778 1.00 88.88 113 ARG A CA 1
ATOM 923 C C . ARG A 1 113 ? 11.353 3.093 -21.902 1.00 88.88 113 ARG A C 1
ATOM 925 O O . ARG A 1 113 ? 10.817 2.443 -22.790 1.00 88.88 113 ARG A O 1
ATOM 932 N N . ASN A 1 114 ? 12.672 3.158 -21.777 1.00 84.69 114 ASN A N 1
ATOM 933 C CA . ASN A 1 114 ? 13.595 2.634 -22.781 1.00 84.69 114 ASN A CA 1
ATOM 934 C C . ASN A 1 114 ? 13.583 1.096 -22.930 1.00 84.69 114 ASN A C 1
ATOM 936 O O . ASN A 1 114 ? 14.275 0.547 -23.786 1.00 84.69 114 ASN A O 1
ATOM 940 N N . THR A 1 115 ? 12.751 0.375 -22.169 1.00 77.81 115 THR A N 1
ATOM 941 C CA . THR A 1 115 ? 12.569 -1.084 -22.278 1.00 77.81 115 THR A CA 1
ATOM 942 C C . THR A 1 115 ? 11.584 -1.515 -23.373 1.00 77.81 115 THR A C 1
ATOM 944 O O . THR A 1 115 ? 11.187 -2.681 -23.418 1.00 77.81 115 THR A O 1
ATOM 947 N N . HIS A 1 116 ? 11.189 -0.616 -24.285 1.00 62.03 116 HIS A N 1
ATOM 948 C CA . HIS A 1 116 ? 10.183 -0.864 -25.331 1.00 62.03 116 HIS A CA 1
ATOM 949 C C . HIS A 1 116 ? 10.355 -2.197 -26.092 1.00 62.03 116 HIS A C 1
ATOM 951 O O . HIS A 1 116 ? 9.351 -2.847 -26.381 1.00 62.03 116 HIS A O 1
ATOM 957 N N . ASN A 1 117 ? 11.590 -2.672 -26.296 1.00 57.97 117 ASN A N 1
ATOM 958 C CA . ASN A 1 117 ? 11.895 -3.912 -27.029 1.00 57.97 117 ASN A CA 1
ATOM 959 C C . ASN A 1 117 ? 12.360 -5.093 -26.158 1.00 57.97 117 ASN A C 1
ATOM 961 O O . ASN A 1 117 ? 12.741 -6.136 -26.689 1.00 57.97 117 ASN A O 1
ATOM 965 N N . ALA A 1 118 ? 12.384 -4.952 -24.833 1.00 60.56 118 ALA A N 1
ATOM 966 C CA . ALA A 1 118 ? 12.855 -6.023 -23.969 1.00 60.56 118 ALA A CA 1
ATOM 967 C C . ALA A 1 118 ? 11.770 -7.085 -23.767 1.00 60.56 118 ALA A C 1
ATOM 969 O O . ALA A 1 118 ? 10.663 -6.784 -23.330 1.00 60.56 118 ALA A O 1
ATOM 970 N N . THR A 1 119 ? 12.118 -8.343 -24.031 1.00 59.72 119 THR A N 1
ATOM 971 C CA . THR A 1 119 ? 11.270 -9.507 -23.735 1.00 59.72 119 THR A CA 1
ATOM 972 C C . THR A 1 119 ? 11.101 -9.757 -22.236 1.00 59.72 119 THR A C 1
ATOM 974 O O . THR A 1 119 ? 10.140 -10.406 -21.852 1.00 59.72 119 THR A O 1
ATOM 977 N N . LEU A 1 120 ? 12.001 -9.237 -21.389 1.00 59.88 120 LEU A N 1
ATOM 978 C CA . LEU A 1 120 ? 11.922 -9.330 -19.928 1.00 59.88 120 LEU A CA 1
ATOM 979 C C . LEU A 1 120 ? 12.433 -8.043 -19.267 1.00 59.88 120 LEU A C 1
ATOM 981 O O . LEU A 1 120 ? 13.582 -7.635 -19.484 1.00 59.88 120 LEU A O 1
ATOM 985 N N . THR A 1 121 ? 11.622 -7.459 -18.384 1.00 61.41 121 THR A N 1
ATOM 986 C CA . THR A 1 121 ? 11.931 -6.262 -17.580 1.00 61.41 121 THR A CA 1
ATOM 987 C C . THR A 1 121 ? 13.224 -6.418 -16.792 1.00 61.41 121 THR A C 1
ATOM 989 O O . THR A 1 121 ? 14.062 -5.515 -16.755 1.00 61.41 121 THR A O 1
ATOM 992 N N . ARG A 1 122 ? 13.462 -7.613 -16.237 1.00 62.19 122 ARG A N 1
ATOM 993 C CA . ARG A 1 122 ? 14.679 -7.908 -15.470 1.00 62.19 122 ARG A CA 1
ATOM 994 C C . ARG A 1 122 ? 15.974 -7.662 -16.248 1.00 62.19 122 ARG A C 1
ATOM 996 O O . ARG A 1 122 ? 16.935 -7.184 -15.644 1.00 62.19 122 ARG A O 1
ATOM 1003 N N . ARG A 1 123 ? 16.023 -8.029 -17.536 1.00 63.47 123 ARG A N 1
ATOM 1004 C CA . ARG A 1 123 ? 17.229 -7.862 -18.369 1.00 63.47 123 ARG A CA 1
ATOM 1005 C C . ARG A 1 123 ? 17.446 -6.401 -18.727 1.00 63.47 123 ARG A C 1
ATOM 1007 O O . ARG A 1 123 ? 18.577 -5.939 -18.712 1.00 63.47 123 ARG A O 1
ATOM 1014 N N . ALA A 1 124 ? 16.363 -5.683 -18.994 1.00 63.81 124 ALA A N 1
ATOM 1015 C CA . ALA A 1 124 ? 16.425 -4.280 -19.372 1.00 63.81 124 ALA A CA 1
ATOM 1016 C C . ALA A 1 124 ? 16.803 -3.361 -18.197 1.00 63.81 124 ALA A C 1
ATOM 1018 O O . ALA A 1 124 ? 17.421 -2.322 -18.397 1.00 63.81 124 ALA A O 1
ATOM 1019 N N . LEU A 1 125 ? 16.490 -3.776 -16.965 1.00 75.62 125 LEU A N 1
ATOM 1020 C CA . LEU A 1 125 ? 16.796 -3.040 -15.736 1.00 75.62 125 LEU A CA 1
ATOM 1021 C C . LEU A 1 125 ? 17.969 -3.645 -14.953 1.00 75.62 125 LEU A C 1
ATOM 1023 O O . LEU A 1 125 ? 18.071 -3.437 -13.742 1.00 75.62 125 LEU A O 1
ATOM 1027 N N . SER A 1 126 ? 18.858 -4.412 -15.596 1.00 71.06 126 SER A N 1
ATOM 1028 C CA . SER A 1 126 ? 20.010 -5.045 -14.926 1.00 71.06 126 SER A CA 1
ATOM 1029 C C . SER A 1 126 ? 20.902 -4.046 -14.189 1.00 71.06 126 SER A C 1
ATOM 1031 O O . SER A 1 126 ? 21.513 -4.400 -13.186 1.00 71.06 126 SER A O 1
ATOM 1033 N N . ASN A 1 127 ? 20.929 -2.801 -14.662 1.00 80.19 127 ASN A N 1
ATOM 1034 C CA . ASN A 1 127 ? 21.743 -1.723 -14.105 1.00 80.19 127 ASN A CA 1
ATOM 1035 C C . ASN A 1 127 ? 21.107 -1.070 -12.868 1.00 80.19 127 ASN A C 1
ATOM 1037 O O . ASN A 1 127 ? 21.757 -0.277 -12.195 1.00 80.19 127 ASN A O 1
ATOM 1041 N N . LEU A 1 128 ? 19.847 -1.399 -12.559 1.00 87.88 128 LEU A N 1
ATOM 1042 C CA . LEU A 1 128 ? 19.149 -0.905 -11.379 1.00 87.88 128 LEU A CA 1
ATOM 1043 C C . LEU A 1 128 ? 19.078 -1.994 -10.299 1.00 87.88 128 LEU A C 1
ATOM 1045 O O . LEU A 1 128 ? 18.554 -3.091 -10.563 1.00 87.88 128 LEU A O 1
ATOM 1049 N N . PRO A 1 129 ? 19.538 -1.697 -9.069 1.00 91.81 129 PRO A N 1
ATOM 1050 C CA . PRO A 1 129 ? 19.405 -2.601 -7.936 1.00 91.81 129 PRO A CA 1
ATOM 1051 C C . PRO A 1 129 ? 17.949 -3.004 -7.700 1.00 91.81 129 PRO A C 1
ATOM 1053 O O . PRO A 1 129 ? 17.034 -2.196 -7.836 1.00 91.81 129 PRO A O 1
ATOM 1056 N N . ARG A 1 130 ? 17.712 -4.254 -7.291 1.00 91.38 130 ARG A N 1
ATOM 1057 C CA . ARG A 1 130 ? 16.344 -4.769 -7.085 1.00 91.38 130 ARG A CA 1
ATOM 1058 C C . ARG A 1 130 ? 15.529 -3.948 -6.081 1.00 91.38 130 ARG A C 1
ATOM 1060 O O . ARG A 1 130 ? 14.342 -3.746 -6.308 1.00 91.38 130 ARG A O 1
ATOM 1067 N N . TYR A 1 131 ? 16.168 -3.456 -5.021 1.00 93.50 131 TYR A N 1
ATOM 1068 C CA . TYR A 1 131 ? 15.493 -2.761 -3.924 1.00 93.50 131 TYR A CA 1
ATOM 1069 C C . TYR A 1 131 ? 14.936 -1.377 -4.295 1.00 93.50 131 TYR A C 1
ATOM 1071 O O . TYR A 1 131 ? 14.092 -0.870 -3.567 1.00 93.50 131 TYR A O 1
ATOM 1079 N N . VAL A 1 132 ? 15.352 -0.772 -5.420 1.00 95.19 132 VAL A N 1
ATOM 1080 C CA . VAL A 1 132 ? 14.803 0.526 -5.873 1.00 95.19 132 VAL A CA 1
ATOM 1081 C C . VAL A 1 132 ? 13.672 0.389 -6.893 1.00 95.19 132 VAL A C 1
ATOM 1083 O O . VAL A 1 132 ? 12.933 1.342 -7.131 1.00 95.19 132 VAL A O 1
ATOM 1086 N N . ARG A 1 133 ? 13.522 -0.783 -7.527 1.00 94.81 133 ARG A N 1
ATOM 1087 C CA . ARG A 1 133 ? 12.647 -0.944 -8.703 1.00 94.81 133 ARG A CA 1
ATOM 1088 C C . ARG A 1 133 ? 11.181 -0.701 -8.386 1.00 94.81 133 ARG A C 1
ATOM 1090 O O . ARG A 1 133 ? 10.493 -0.060 -9.170 1.00 94.81 133 ARG A O 1
ATOM 1097 N N . THR A 1 134 ? 10.716 -1.157 -7.226 1.00 95.31 134 THR A N 1
ATOM 1098 C CA . THR A 1 134 ? 9.333 -0.933 -6.793 1.00 95.31 134 THR A CA 1
ATOM 1099 C C . THR A 1 134 ? 9.021 0.562 -6.710 1.00 95.31 134 THR A C 1
ATOM 1101 O O . THR A 1 134 ? 8.030 0.996 -7.284 1.00 95.31 134 THR A O 1
ATOM 1104 N N . SER A 1 135 ? 9.885 1.368 -6.087 1.00 96.19 135 SER A N 1
ATOM 1105 C CA . SER A 1 135 ? 9.714 2.826 -5.989 1.00 96.19 135 SER A CA 1
ATOM 1106 C C . SER A 1 135 ? 9.749 3.524 -7.348 1.00 96.19 135 SER A C 1
ATOM 1108 O O . SER A 1 135 ? 9.006 4.477 -7.566 1.00 96.19 135 SER A O 1
ATOM 1110 N N . ILE A 1 136 ? 10.557 3.022 -8.287 1.00 96.25 136 ILE A N 1
ATOM 1111 C CA . ILE A 1 136 ? 10.576 3.501 -9.675 1.00 96.25 136 ILE A CA 1
ATOM 1112 C C . ILE A 1 136 ? 9.229 3.224 -10.353 1.00 96.25 136 ILE A C 1
ATOM 1114 O O . ILE A 1 136 ? 8.631 4.137 -10.920 1.00 96.25 136 ILE A O 1
ATOM 1118 N N . TYR A 1 137 ? 8.705 1.998 -10.251 1.00 96.75 137 TYR A N 1
ATOM 1119 C CA . TYR A 1 137 ? 7.393 1.663 -10.806 1.00 96.75 137 TYR A CA 1
ATOM 1120 C C . TYR A 1 137 ? 6.252 2.432 -10.126 1.00 96.75 137 TYR A C 1
ATOM 1122 O O . TYR A 1 137 ? 5.338 2.868 -10.819 1.00 96.75 137 TYR A O 1
ATOM 1130 N N . MET A 1 138 ? 6.303 2.638 -8.803 1.00 96.06 138 MET A N 1
ATOM 1131 C CA . MET A 1 138 ? 5.329 3.457 -8.064 1.00 96.06 138 MET A CA 1
ATOM 1132 C C . MET A 1 138 ? 5.320 4.900 -8.554 1.00 96.06 138 MET A C 1
ATOM 1134 O O . MET A 1 138 ? 4.254 5.438 -8.840 1.00 96.06 138 MET A O 1
ATOM 1138 N N . ALA A 1 139 ? 6.493 5.518 -8.711 1.00 96.81 139 ALA A N 1
ATOM 1139 C CA . ALA A 1 139 ? 6.585 6.859 -9.274 1.00 96.81 139 ALA A CA 1
ATOM 1140 C C . ALA A 1 139 ? 6.024 6.907 -10.704 1.00 96.81 139 ALA A C 1
ATOM 1142 O O . ALA A 1 139 ? 5.282 7.828 -11.032 1.00 96.81 139 ALA A O 1
ATOM 1143 N N . GLY A 1 140 ? 6.314 5.893 -11.524 1.00 96.25 140 GLY A N 1
ATOM 1144 C CA . GLY A 1 140 ? 5.763 5.751 -12.871 1.00 96.25 140 GLY A CA 1
ATOM 1145 C C . GLY A 1 140 ? 4.239 5.640 -12.910 1.00 96.25 140 GLY A C 1
ATOM 1146 O O . GLY A 1 140 ? 3.598 6.357 -13.667 1.00 96.25 140 GLY A O 1
ATOM 1147 N N . GLY A 1 141 ? 3.638 4.790 -12.076 1.00 95.50 141 GLY A N 1
ATOM 1148 C CA . GLY A 1 141 ? 2.180 4.652 -12.014 1.00 95.50 141 GLY A CA 1
ATOM 1149 C C . GLY A 1 141 ? 1.474 5.898 -11.473 1.00 95.50 141 GLY A C 1
ATOM 1150 O O . GLY A 1 141 ? 0.357 6.199 -11.895 1.00 95.50 141 GLY A O 1
ATOM 1151 N N . LYS A 1 142 ? 2.141 6.632 -10.573 1.00 94.56 142 LYS A N 1
ATOM 1152 C CA . LYS A 1 142 ? 1.582 7.796 -9.877 1.00 94.56 142 LYS A CA 1
ATOM 1153 C C . LYS A 1 142 ? 1.722 9.116 -10.628 1.00 94.56 142 LYS A C 1
ATOM 1155 O O . LYS A 1 142 ? 0.795 9.916 -10.626 1.00 94.56 142 LYS A O 1
ATOM 1160 N N . LEU A 1 143 ? 2.894 9.367 -11.208 1.00 96.31 143 LEU A N 1
ATOM 1161 C CA . LEU A 1 143 ? 3.223 10.612 -11.914 1.00 96.31 143 LEU A CA 1
ATOM 1162 C C . LEU A 1 143 ? 3.135 10.466 -13.437 1.00 96.31 143 LEU A C 1
ATOM 1164 O O . LEU A 1 143 ? 3.138 11.468 -14.151 1.00 96.31 143 LEU A O 1
ATOM 1168 N N . GLY A 1 144 ? 3.102 9.229 -13.932 1.00 95.69 144 GLY A N 1
ATOM 1169 C CA . GLY A 1 144 ? 3.038 8.930 -15.352 1.00 95.69 144 GLY A CA 1
ATOM 1170 C C . GLY A 1 144 ? 1.678 9.196 -15.974 1.00 95.69 144 GLY A C 1
ATOM 1171 O O . GLY A 1 144 ? 0.655 9.337 -15.306 1.00 95.69 144 GLY A O 1
ATOM 1172 N N . ASN A 1 145 ? 1.685 9.255 -17.301 1.00 95.88 145 ASN A N 1
ATOM 1173 C CA . ASN A 1 145 ? 0.477 9.410 -18.102 1.00 95.88 145 ASN A CA 1
ATOM 1174 C C . ASN A 1 145 ? -0.078 8.045 -18.556 1.00 95.88 145 ASN A C 1
ATOM 1176 O O . ASN A 1 145 ? 0.400 6.979 -18.163 1.00 95.88 145 ASN A O 1
ATOM 1180 N N . GLN A 1 146 ? -1.082 8.067 -19.434 1.00 96.25 146 GLN A N 1
ATOM 1181 C CA . GLN A 1 146 ? -1.692 6.847 -19.963 1.00 96.25 146 GLN A CA 1
ATOM 1182 C C . GLN A 1 146 ? -0.693 5.922 -20.683 1.00 96.25 146 GLN A C 1
ATOM 1184 O O . GLN A 1 146 ? -0.773 4.706 -20.524 1.00 96.25 146 GLN A O 1
ATOM 1189 N N . SER A 1 147 ? 0.275 6.476 -21.420 1.00 95.44 147 SER A N 1
ATOM 1190 C CA . SER A 1 147 ? 1.312 5.687 -22.097 1.00 95.44 147 SER A CA 1
ATOM 1191 C C . SER A 1 147 ? 2.246 4.996 -21.102 1.00 95.44 147 SER A C 1
ATOM 1193 O O . SER A 1 147 ? 2.687 3.875 -21.356 1.00 95.44 147 SER A O 1
ATOM 1195 N N . ASP A 1 148 ? 2.549 5.643 -19.975 1.00 95.38 148 ASP A N 1
ATOM 1196 C CA . ASP A 1 148 ? 3.359 5.051 -18.907 1.00 95.38 148 ASP A CA 1
ATOM 1197 C C . ASP A 1 148 ? 2.606 3.897 -18.223 1.00 95.38 148 ASP A C 1
ATOM 1199 O O . ASP A 1 148 ? 3.188 2.841 -17.956 1.00 95.38 148 ASP A O 1
ATOM 1203 N N . PHE A 1 149 ? 1.294 4.051 -18.008 1.00 96.31 149 PHE A N 1
ATOM 1204 C CA . PHE A 1 149 ? 0.447 2.967 -17.507 1.00 96.31 149 PHE A CA 1
ATOM 1205 C C . PHE A 1 149 ? 0.385 1.788 -18.488 1.00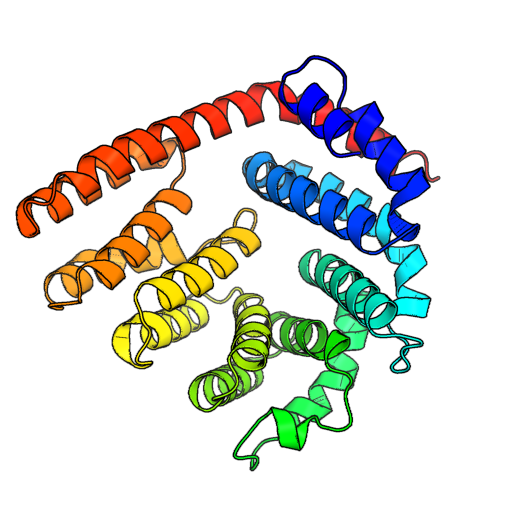 96.31 149 PHE A C 1
ATOM 1207 O O . PHE A 1 149 ? 0.556 0.639 -18.083 1.00 96.31 149 PHE A O 1
ATOM 1214 N N . ASP A 1 150 ? 0.179 2.055 -19.780 1.00 95.56 150 ASP A N 1
ATOM 1215 C CA . ASP A 1 150 ? 0.118 1.016 -20.814 1.00 95.56 150 ASP A CA 1
ATOM 1216 C C . ASP A 1 150 ? 1.443 0.251 -20.934 1.00 95.56 150 ASP A C 1
ATOM 1218 O O . ASP A 1 150 ? 1.446 -0.972 -21.107 1.00 95.56 150 ASP A O 1
ATOM 1222 N N . LEU A 1 151 ? 2.571 0.949 -20.773 1.00 93.38 151 LEU A N 1
ATOM 1223 C CA . LEU A 1 151 ? 3.884 0.327 -20.674 1.00 93.38 151 LEU A CA 1
ATOM 1224 C C . LEU A 1 151 ? 3.956 -0.632 -19.480 1.00 93.38 151 LEU A C 1
ATOM 1226 O O . LEU A 1 151 ? 4.312 -1.793 -19.673 1.00 93.38 151 LEU A O 1
ATOM 1230 N N . LEU A 1 152 ? 3.609 -0.180 -18.271 1.00 94.50 152 LEU A N 1
ATOM 1231 C CA . LEU A 1 152 ? 3.647 -1.026 -17.073 1.00 94.50 152 LEU A CA 1
ATOM 1232 C C . LEU A 1 152 ? 2.706 -2.230 -17.185 1.00 94.50 152 LEU A C 1
ATOM 1234 O O . LEU A 1 152 ? 3.106 -3.341 -16.849 1.00 94.50 152 LEU A O 1
ATOM 1238 N N . LEU A 1 153 ? 1.499 -2.039 -17.723 1.00 94.62 153 LEU A N 1
ATOM 1239 C CA . LEU A 1 153 ? 0.539 -3.116 -17.963 1.00 94.62 153 LEU A CA 1
ATOM 1240 C C . LEU A 1 153 ? 1.110 -4.173 -18.913 1.00 94.62 153 LEU A C 1
ATOM 1242 O O . LEU A 1 153 ? 1.024 -5.369 -18.636 1.00 94.62 153 LEU A O 1
ATOM 1246 N N . ARG A 1 154 ? 1.728 -3.744 -20.019 1.00 91.81 154 ARG A N 1
ATOM 1247 C CA . ARG A 1 154 ? 2.403 -4.650 -20.956 1.00 91.81 154 ARG A CA 1
ATOM 1248 C C . ARG A 1 154 ? 3.520 -5.426 -20.260 1.00 91.81 154 ARG A C 1
ATOM 1250 O O . ARG A 1 154 ? 3.589 -6.640 -20.421 1.00 91.81 154 ARG A O 1
ATOM 1257 N N . LEU A 1 155 ? 4.365 -4.741 -19.485 1.00 91.00 155 LEU A N 1
ATOM 1258 C CA . LEU A 1 155 ? 5.466 -5.364 -18.744 1.00 91.00 155 LEU A CA 1
ATOM 1259 C C . LEU A 1 155 ? 4.952 -6.382 -17.717 1.00 91.00 155 LEU A C 1
ATOM 1261 O O . LEU A 1 155 ? 5.476 -7.485 -17.637 1.00 91.00 155 LEU A O 1
ATOM 1265 N N . PHE A 1 156 ? 3.880 -6.059 -16.994 1.00 91.88 156 PHE A N 1
ATOM 1266 C CA . PHE A 1 156 ? 3.233 -6.965 -16.045 1.00 91.88 156 PHE A CA 1
ATOM 1267 C C . PHE A 1 156 ? 2.714 -8.249 -16.705 1.00 91.88 156 PHE A C 1
ATOM 1269 O O . PHE A 1 156 ? 2.843 -9.335 -16.137 1.00 91.88 156 PHE A O 1
ATOM 1276 N N . VAL A 1 157 ? 2.135 -8.136 -17.903 1.00 90.94 157 VAL A N 1
ATOM 1277 C CA . VAL A 1 157 ? 1.609 -9.286 -18.651 1.00 90.94 157 VAL A CA 1
ATOM 1278 C C . VAL A 1 157 ? 2.734 -10.216 -19.112 1.00 90.94 157 VAL A C 1
ATOM 1280 O O . VAL A 1 157 ? 2.584 -11.429 -18.982 1.00 90.94 157 VAL A O 1
ATOM 1283 N N . ILE A 1 158 ? 3.849 -9.670 -19.610 1.00 88.06 158 ILE A N 1
ATOM 1284 C CA . ILE A 1 158 ? 4.961 -10.471 -20.159 1.00 88.06 158 ILE A CA 1
ATOM 1285 C C . ILE A 1 158 ? 5.987 -10.927 -19.111 1.00 88.06 158 ILE A C 1
ATOM 1287 O O . ILE A 1 158 ? 6.793 -11.802 -19.405 1.00 88.06 158 ILE A O 1
ATOM 1291 N N . GLU A 1 159 ? 6.009 -10.334 -17.913 1.00 89.12 159 GLU A N 1
ATOM 1292 C CA . GLU A 1 159 ? 6.977 -10.699 -16.876 1.00 89.12 159 GLU A CA 1
ATOM 1293 C C . GLU A 1 159 ? 6.670 -12.086 -16.291 1.00 89.12 159 GLU A C 1
ATOM 1295 O O . GLU A 1 159 ? 5.570 -12.358 -15.791 1.00 89.12 159 GLU A O 1
ATOM 1300 N N . GLU A 1 160 ? 7.684 -12.949 -16.329 1.00 86.62 160 GLU A N 1
ATOM 1301 C CA . GLU A 1 160 ? 7.636 -14.333 -15.849 1.00 86.62 160 GLU A CA 1
ATOM 1302 C C . GLU A 1 160 ? 8.153 -14.451 -14.410 1.00 86.62 160 GLU A C 1
ATOM 1304 O O . GLU A 1 160 ? 7.761 -15.352 -13.667 1.00 86.62 160 GLU A O 1
ATOM 1309 N N . TYR A 1 161 ? 9.039 -13.547 -13.981 1.00 86.62 161 TYR A N 1
ATOM 1310 C CA . TYR A 1 161 ? 9.609 -13.592 -12.643 1.00 86.62 161 TYR A CA 1
ATOM 1311 C C . TYR A 1 161 ? 8.649 -12.978 -11.621 1.00 86.62 161 TYR A C 1
ATOM 1313 O O . TYR A 1 161 ? 8.494 -11.757 -11.547 1.00 86.62 161 TYR A O 1
ATOM 1321 N N . GLY A 1 162 ? 8.049 -13.834 -10.788 1.00 87.81 162 GLY A N 1
ATOM 1322 C CA . GLY A 1 162 ? 6.988 -13.466 -9.844 1.00 87.81 162 GLY A CA 1
ATOM 1323 C C . GLY A 1 162 ? 7.297 -12.251 -8.963 1.00 87.81 162 GLY A C 1
ATOM 1324 O O . GLY A 1 162 ? 6.458 -11.362 -8.848 1.00 87.81 162 GLY A O 1
ATOM 1325 N N . GLU A 1 163 ? 8.511 -12.144 -8.405 1.00 89.25 163 GLU A N 1
ATOM 1326 C CA . GLU A 1 163 ? 8.857 -10.975 -7.580 1.00 89.25 163 GLU A CA 1
ATOM 1327 C C . GLU A 1 163 ? 8.875 -9.677 -8.402 1.00 89.25 163 GLU A C 1
ATOM 1329 O O . GLU A 1 163 ? 8.451 -8.640 -7.909 1.00 89.25 163 GLU A O 1
ATOM 1334 N N . GLU A 1 164 ? 9.375 -9.693 -9.643 1.00 91.69 164 GLU A N 1
ATOM 1335 C CA . GLU A 1 164 ? 9.385 -8.486 -10.485 1.00 91.69 164 GLU A CA 1
ATOM 1336 C C . GLU A 1 164 ? 7.971 -8.128 -10.939 1.00 91.69 164 GLU A C 1
ATOM 1338 O O . GLU A 1 164 ? 7.588 -6.960 -10.891 1.00 91.69 164 GLU A O 1
ATOM 1343 N N . LYS A 1 165 ? 7.167 -9.139 -11.275 1.00 91.81 165 LYS A N 1
ATOM 1344 C CA . LYS A 1 165 ? 5.747 -8.984 -11.585 1.00 91.81 165 LYS A CA 1
ATOM 1345 C C . LYS A 1 165 ? 4.990 -8.315 -10.435 1.00 91.81 165 LYS A C 1
ATOM 1347 O O . LYS A 1 165 ? 4.205 -7.398 -10.667 1.00 91.81 165 LYS A O 1
ATOM 1352 N N . GLU A 1 166 ? 5.278 -8.700 -9.191 1.00 92.75 166 GLU A N 1
ATOM 1353 C CA . GLU A 1 166 ? 4.727 -8.054 -7.995 1.00 92.75 166 GLU A CA 1
ATOM 1354 C C . GLU A 1 166 ? 5.184 -6.592 -7.852 1.00 92.75 166 GLU A C 1
ATOM 1356 O O . GLU A 1 166 ? 4.376 -5.731 -7.500 1.00 92.75 166 GLU A O 1
ATOM 1361 N N . ARG A 1 167 ? 6.450 -6.272 -8.157 1.00 94.38 167 ARG A N 1
ATOM 1362 C CA . ARG A 1 167 ? 6.945 -4.881 -8.135 1.00 94.38 167 ARG A CA 1
ATOM 1363 C C . ARG A 1 167 ? 6.246 -4.008 -9.175 1.00 94.38 167 ARG A C 1
ATOM 1365 O O . ARG A 1 167 ? 5.842 -2.894 -8.844 1.00 94.38 167 ARG A O 1
ATOM 1372 N N . ILE A 1 168 ? 6.079 -4.510 -10.400 1.00 94.88 168 ILE A N 1
ATOM 1373 C CA . ILE A 1 168 ? 5.367 -3.801 -11.474 1.00 94.88 168 ILE A CA 1
ATOM 1374 C C . ILE A 1 168 ? 3.911 -3.582 -11.064 1.00 94.88 168 ILE A C 1
ATOM 1376 O O . ILE A 1 168 ? 3.413 -2.462 -11.158 1.00 94.88 168 ILE A O 1
ATOM 1380 N N . PHE A 1 169 ? 3.255 -4.617 -10.529 1.00 95.31 169 PHE A N 1
ATOM 1381 C CA . PHE A 1 169 ? 1.893 -4.512 -10.011 1.00 95.31 169 PHE A CA 1
ATOM 1382 C C . PHE A 1 169 ? 1.770 -3.426 -8.939 1.00 95.31 169 PHE A C 1
ATOM 1384 O O . PHE A 1 169 ? 0.906 -2.559 -9.048 1.00 95.31 169 PHE A O 1
ATOM 1391 N N . LYS A 1 170 ? 2.669 -3.420 -7.941 1.00 94.12 170 LYS A N 1
ATOM 1392 C CA . LYS A 1 170 ? 2.726 -2.376 -6.902 1.00 94.12 170 LYS A CA 1
ATOM 1393 C C . LYS A 1 170 ? 2.874 -0.976 -7.494 1.00 94.12 170 LYS A C 1
ATOM 1395 O O . LYS A 1 170 ? 2.336 -0.036 -6.927 1.00 94.12 170 LYS A O 1
ATOM 1400 N N . GLY A 1 171 ? 3.575 -0.841 -8.617 1.00 95.06 171 GLY A N 1
ATOM 1401 C CA . GLY A 1 171 ? 3.659 0.419 -9.342 1.00 95.06 171 GLY A CA 1
ATOM 1402 C C . GLY A 1 171 ? 2.362 0.805 -10.040 1.00 95.06 171 GLY A C 1
ATOM 1403 O O . GLY A 1 171 ? 1.878 1.919 -9.874 1.00 95.06 171 GLY A O 1
ATOM 1404 N N . MET A 1 172 ? 1.764 -0.130 -10.779 1.00 95.38 172 MET A N 1
ATOM 1405 C CA . MET A 1 172 ? 0.525 0.103 -11.522 1.00 95.38 172 MET A CA 1
ATOM 1406 C C . MET A 1 172 ? -0.626 0.525 -10.622 1.00 95.38 172 MET A C 1
ATOM 1408 O O . MET A 1 172 ? -1.372 1.423 -10.992 1.00 95.38 172 MET A O 1
ATOM 1412 N N . VAL A 1 173 ? -0.760 -0.092 -9.446 1.00 94.25 173 VAL A N 1
ATOM 1413 C CA . VAL A 1 173 ? -1.840 0.248 -8.515 1.00 94.25 173 VAL A CA 1
ATOM 1414 C C . VAL A 1 173 ? -1.691 1.644 -7.914 1.00 94.25 173 VAL A C 1
ATOM 1416 O O . VAL A 1 173 ? -2.653 2.134 -7.348 1.00 94.25 173 VAL A O 1
ATOM 1419 N N . GLU A 1 174 ? -0.554 2.333 -8.042 1.00 92.88 174 GLU A N 1
ATOM 1420 C CA . GLU A 1 174 ? -0.483 3.751 -7.655 1.00 92.88 174 GLU A CA 1
ATOM 1421 C C . GLU A 1 174 ? -1.211 4.679 -8.643 1.00 92.88 174 GLU A C 1
ATOM 1423 O O . GLU A 1 174 ? -1.453 5.843 -8.322 1.00 92.88 174 GLU A O 1
ATOM 1428 N N . ASN A 1 175 ? -1.601 4.176 -9.819 1.00 91.94 175 ASN A N 1
ATOM 1429 C CA . ASN A 1 175 ? -2.477 4.890 -10.737 1.00 91.94 175 ASN A CA 1
ATOM 1430 C C . ASN A 1 175 ? -3.915 4.873 -10.192 1.00 91.94 175 ASN A C 1
ATOM 1432 O O . ASN A 1 175 ? -4.513 3.812 -10.045 1.00 91.94 175 ASN A O 1
ATOM 1436 N N . ASN A 1 176 ? -4.484 6.041 -9.888 1.00 85.44 176 ASN A N 1
ATOM 1437 C CA . ASN A 1 176 ? -5.816 6.129 -9.275 1.00 85.44 176 ASN A CA 1
ATOM 1438 C C . ASN A 1 176 ? -6.966 6.278 -10.296 1.00 85.44 176 ASN A C 1
ATOM 1440 O O . ASN A 1 176 ? -8.102 6.557 -9.911 1.00 85.44 176 ASN A O 1
ATOM 1444 N N . GLU A 1 177 ? -6.701 6.107 -11.595 1.00 92.38 177 GLU A N 1
ATOM 1445 C CA . GLU A 1 177 ? -7.718 6.245 -12.641 1.00 92.38 177 GLU A CA 1
ATOM 1446 C C . GLU A 1 177 ? -8.615 4.998 -12.714 1.00 92.38 177 GLU A C 1
ATOM 1448 O O . GLU A 1 177 ? -8.132 3.877 -12.924 1.00 92.38 177 GLU A O 1
ATOM 1453 N N . LYS A 1 178 ? -9.941 5.186 -12.597 1.00 93.00 178 LYS A N 1
ATOM 1454 C CA . LYS A 1 178 ? -10.929 4.085 -12.565 1.00 93.00 178 LYS A CA 1
ATOM 1455 C C . LYS A 1 178 ? -10.769 3.142 -13.763 1.00 93.00 178 LYS A C 1
ATOM 1457 O O . LYS A 1 178 ? -10.709 1.926 -13.583 1.00 93.00 178 LYS A O 1
ATOM 1462 N N . HIS A 1 179 ? -10.668 3.678 -14.985 1.00 95.06 179 HIS A N 1
ATOM 1463 C CA . HIS A 1 179 ? -10.578 2.858 -16.203 1.00 95.06 179 HIS A CA 1
ATOM 1464 C C . HIS A 1 179 ? -9.302 2.011 -16.251 1.00 95.06 179 HIS A C 1
ATOM 1466 O O . HIS A 1 179 ? -9.335 0.881 -16.735 1.00 95.06 179 HIS A O 1
ATOM 1472 N N . ASN A 1 180 ? -8.186 2.515 -15.725 1.00 96.00 180 ASN A N 1
ATOM 1473 C CA . ASN A 1 180 ? -6.921 1.786 -15.679 1.00 96.00 180 ASN A CA 1
ATOM 1474 C C . ASN A 1 180 ? -6.960 0.655 -14.651 1.00 96.00 180 ASN A C 1
ATOM 1476 O O . ASN A 1 180 ? -6.521 -0.457 -14.950 1.00 96.00 180 ASN A O 1
ATOM 1480 N N . MET A 1 181 ? -7.550 0.897 -13.477 1.00 95.06 181 MET A N 1
ATOM 1481 C CA . MET A 1 181 ? -7.740 -0.156 -12.475 1.00 95.06 181 MET A CA 1
ATOM 1482 C C . MET A 1 181 ? -8.657 -1.266 -12.984 1.00 95.06 181 MET A C 1
ATOM 1484 O O . MET A 1 181 ? -8.351 -2.440 -12.798 1.00 95.06 181 MET A O 1
ATOM 1488 N N . TYR A 1 182 ? -9.717 -0.921 -13.716 1.00 94.88 182 TYR A N 1
ATOM 1489 C CA . TYR A 1 182 ? -10.614 -1.909 -14.322 1.00 94.88 182 TYR A CA 1
ATOM 1490 C C . TYR A 1 182 ? -9.877 -2.782 -15.336 1.00 94.88 182 TYR A C 1
ATOM 1492 O O . TYR A 1 182 ? -9.935 -4.006 -15.250 1.00 94.88 182 TYR A O 1
ATOM 1500 N N . ARG A 1 183 ? -9.087 -2.163 -16.224 1.00 94.75 183 ARG A N 1
ATOM 1501 C CA . ARG A 1 183 ? -8.237 -2.894 -17.175 1.00 94.75 183 ARG A CA 1
ATOM 1502 C C . ARG A 1 183 ? -7.268 -3.838 -16.469 1.00 94.75 183 ARG A C 1
ATOM 1504 O O . ARG A 1 183 ? -7.064 -4.949 -16.950 1.00 94.75 183 ARG A O 1
ATOM 1511 N N . LEU A 1 184 ? -6.666 -3.412 -15.358 1.00 95.00 184 LEU A N 1
ATOM 1512 C CA . LEU A 1 184 ? -5.782 -4.257 -14.553 1.00 95.00 184 LEU A CA 1
ATOM 1513 C C . LEU A 1 184 ? -6.538 -5.443 -13.941 1.00 95.00 184 LEU A C 1
ATOM 1515 O O . LEU A 1 184 ? -6.065 -6.575 -14.036 1.00 95.00 184 LEU A O 1
ATOM 1519 N N . PHE A 1 185 ? -7.714 -5.217 -13.358 1.00 93.56 185 PHE A N 1
ATOM 1520 C CA . PHE A 1 185 ? -8.514 -6.298 -12.789 1.00 93.56 185 PHE A CA 1
ATOM 1521 C C . PHE A 1 185 ? -8.993 -7.294 -13.848 1.00 93.56 185 PHE A C 1
ATOM 1523 O O . PHE A 1 185 ? -8.941 -8.495 -13.595 1.00 93.56 185 PHE A O 1
ATOM 1530 N N . ASP A 1 186 ? -9.366 -6.837 -15.044 1.00 92.19 186 ASP A N 1
ATOM 1531 C CA . ASP A 1 186 ? -9.689 -7.735 -16.157 1.00 92.19 186 ASP A CA 1
ATOM 1532 C C . ASP A 1 186 ? -8.481 -8.611 -16.537 1.00 92.19 186 ASP A C 1
ATOM 1534 O O . ASP A 1 186 ? -8.639 -9.806 -16.785 1.00 92.19 186 ASP A O 1
ATOM 1538 N N . GLN A 1 187 ? -7.252 -8.066 -16.530 1.00 92.00 187 GLN A N 1
ATOM 1539 C CA . GLN A 1 187 ? -6.056 -8.892 -16.755 1.00 92.00 187 GLN A CA 1
ATOM 1540 C C . GLN A 1 187 ? -5.887 -9.962 -15.674 1.00 92.00 187 GLN A C 1
ATOM 1542 O O . GLN A 1 187 ? -5.628 -11.116 -16.008 1.00 92.00 187 GLN A O 1
ATOM 1547 N N . LEU A 1 188 ? -6.026 -9.588 -14.397 1.00 90.62 188 LEU A N 1
ATOM 1548 C CA . LEU A 1 188 ? -5.863 -10.513 -13.271 1.00 90.62 188 LEU A CA 1
ATOM 1549 C C . LEU A 1 188 ? -6.892 -11.644 -13.285 1.00 90.62 188 LEU A C 1
ATOM 1551 O O . LEU A 1 188 ? -6.574 -12.763 -12.898 1.00 90.62 188 LEU A O 1
ATOM 1555 N N . VAL A 1 189 ? -8.128 -11.326 -13.662 1.00 85.38 189 VAL A N 1
ATOM 1556 C CA . VAL A 1 189 ? -9.259 -12.244 -13.528 1.00 85.38 189 VAL A CA 1
ATOM 1557 C C . VAL A 1 189 ? -9.418 -13.134 -14.760 1.00 85.38 189 VAL A C 1
ATOM 1559 O O . VAL A 1 189 ? -9.725 -14.313 -14.611 1.00 85.38 189 VAL A O 1
ATOM 1562 N N . GLU A 1 190 ? -9.178 -12.608 -15.964 1.00 80.06 190 GLU A N 1
ATOM 1563 C CA . GLU A 1 190 ? -9.519 -13.314 -17.208 1.00 80.06 190 GLU A CA 1
ATOM 1564 C C . GLU A 1 190 ? -8.310 -13.716 -18.053 1.00 80.06 190 GLU A C 1
ATOM 1566 O O . GLU A 1 190 ? -8.342 -14.751 -18.717 1.00 80.06 190 GLU A O 1
ATOM 1571 N N . LYS A 1 191 ? -7.263 -12.885 -18.097 1.00 75.31 191 LYS A N 1
ATOM 1572 C CA . LYS A 1 191 ? -6.248 -12.979 -19.164 1.00 75.31 191 LYS A CA 1
ATOM 1573 C C . LYS A 1 191 ? -4.931 -13.572 -18.704 1.00 75.31 191 LYS A C 1
ATOM 1575 O O . LYS A 1 191 ? -4.219 -14.174 -19.503 1.00 75.31 191 LYS A O 1
ATOM 1580 N N . ILE A 1 192 ? -4.600 -13.406 -17.431 1.00 76.25 192 ILE A N 1
ATOM 1581 C CA . ILE A 1 192 ? -3.427 -14.020 -16.827 1.00 76.25 192 ILE A CA 1
ATOM 1582 C C . ILE A 1 192 ? -3.892 -15.293 -16.130 1.00 76.25 192 ILE A C 1
ATOM 1584 O O . ILE A 1 192 ? -4.769 -15.255 -15.271 1.00 76.25 192 ILE A O 1
ATOM 1588 N N . HIS A 1 193 ? -3.292 -16.425 -16.494 1.00 78.88 193 HIS A N 1
ATOM 1589 C CA . HIS A 1 193 ? -3.537 -17.705 -15.834 1.00 78.88 193 HIS A CA 1
ATOM 1590 C C . HIS A 1 193 ? -2.940 -17.692 -14.422 1.00 78.88 193 HIS A C 1
ATOM 1592 O O . HIS A 1 193 ? -1.824 -18.158 -14.206 1.00 78.88 193 HIS A O 1
ATOM 1598 N N . LEU A 1 194 ? -3.675 -17.111 -13.476 1.00 83.69 194 LEU A N 1
ATOM 1599 C CA . LEU A 1 194 ? -3.338 -17.097 -12.059 1.00 83.69 194 LEU A CA 1
ATOM 1600 C C . LEU A 1 194 ? -4.029 -18.250 -11.336 1.00 83.69 194 LEU A C 1
ATOM 1602 O O . LEU A 1 194 ? -5.177 -18.600 -11.615 1.00 83.69 194 LEU A O 1
ATOM 1606 N N . THR A 1 195 ? -3.347 -18.801 -10.341 1.00 85.81 195 THR A N 1
ATOM 1607 C CA . THR A 1 195 ? -3.996 -19.592 -9.296 1.00 85.81 195 THR A CA 1
ATOM 1608 C C . THR A 1 195 ? -4.875 -18.691 -8.421 1.00 85.81 195 THR A C 1
ATOM 1610 O O . THR A 1 195 ? -4.650 -17.481 -8.313 1.00 85.81 195 THR A O 1
ATOM 1613 N N . GLY A 1 196 ? -5.852 -19.272 -7.716 1.00 82.81 196 GLY A N 1
ATOM 1614 C CA . GLY A 1 196 ? -6.649 -18.517 -6.737 1.00 82.81 196 GLY A CA 1
ATOM 1615 C C . GLY A 1 196 ? -5.797 -17.855 -5.649 1.00 82.81 196 GLY A C 1
ATOM 1616 O O . GLY A 1 196 ? -6.100 -16.746 -5.215 1.00 82.81 196 GLY A O 1
ATOM 1617 N N . TYR A 1 197 ? -4.686 -18.487 -5.262 1.00 86.19 197 TYR A N 1
ATOM 1618 C CA . TYR A 1 197 ? -3.737 -17.929 -4.300 1.00 86.19 197 TYR A CA 1
ATOM 1619 C C . TYR A 1 197 ? -3.027 -16.673 -4.832 1.00 86.19 197 TYR A C 1
ATOM 1621 O O . TYR A 1 197 ? -2.954 -15.661 -4.137 1.00 86.19 197 TYR A O 1
ATOM 1629 N N . GLU A 1 198 ? -2.544 -16.700 -6.075 1.00 88.56 198 GLU A N 1
ATOM 1630 C CA . GLU A 1 198 ? -1.883 -15.540 -6.685 1.0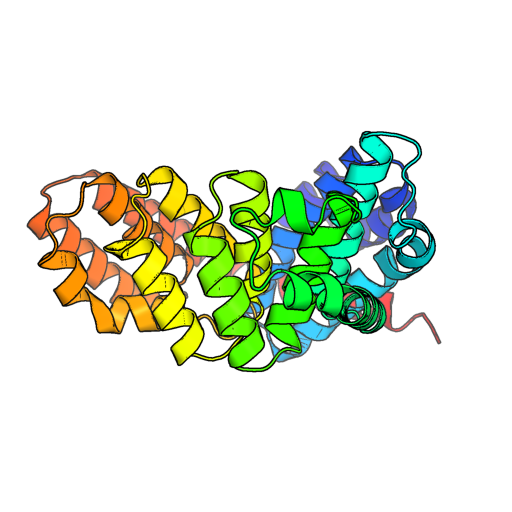0 88.56 198 GLU A CA 1
ATOM 1631 C C . GLU A 1 198 ? -2.855 -14.381 -6.894 1.00 88.56 198 GLU A C 1
ATOM 1633 O O . GLU A 1 198 ? -2.533 -13.243 -6.546 1.00 88.56 198 GLU A O 1
ATOM 1638 N N . LEU A 1 199 ? -4.066 -14.666 -7.390 1.00 90.12 199 LEU A N 1
ATOM 1639 C CA . LEU A 1 199 ? -5.112 -13.655 -7.521 1.00 90.12 199 LEU A CA 1
ATOM 1640 C C . LEU A 1 199 ? -5.422 -13.010 -6.165 1.00 90.12 199 LEU A C 1
ATOM 1642 O O . LEU A 1 199 ? -5.477 -11.783 -6.063 1.00 90.12 199 LEU A O 1
ATOM 1646 N N . HIS A 1 200 ? -5.571 -13.826 -5.115 1.00 88.25 200 HIS A N 1
ATOM 1647 C CA . HIS A 1 200 ? -5.791 -13.330 -3.760 1.00 88.25 200 HIS A CA 1
ATOM 1648 C C . HIS A 1 200 ? -4.670 -12.389 -3.312 1.00 88.25 200 HIS A C 1
ATOM 1650 O O . HIS A 1 200 ? -4.955 -11.316 -2.787 1.00 88.25 200 HIS A O 1
ATOM 1656 N N . ASN A 1 201 ? -3.407 -12.748 -3.546 1.00 89.62 201 ASN A N 1
ATOM 1657 C CA . ASN A 1 201 ? -2.266 -11.928 -3.143 1.00 89.62 201 ASN A CA 1
ATOM 1658 C C . ASN A 1 201 ? -2.222 -10.578 -3.872 1.00 89.62 201 ASN A C 1
ATOM 1660 O O . ASN A 1 201 ? -1.987 -9.551 -3.231 1.00 89.62 201 ASN A O 1
ATOM 1664 N N . PHE A 1 202 ? -2.487 -10.551 -5.182 1.00 93.12 202 PHE A N 1
ATOM 1665 C CA . PHE A 1 202 ? -2.533 -9.300 -5.943 1.00 93.12 202 PHE A CA 1
ATOM 1666 C C . PHE A 1 202 ? -3.666 -8.388 -5.469 1.00 93.12 202 PHE A C 1
ATOM 1668 O O . PHE A 1 202 ? -3.433 -7.217 -5.165 1.00 93.12 202 PHE A O 1
ATOM 1675 N N . LEU A 1 203 ? -4.878 -8.927 -5.331 1.00 91.81 203 LEU A N 1
ATOM 1676 C CA . LEU A 1 203 ? -6.022 -8.153 -4.851 1.00 91.81 203 LEU A CA 1
ATOM 1677 C C . LEU A 1 203 ? -5.822 -7.683 -3.409 1.00 91.81 203 LEU A C 1
ATOM 1679 O O . LEU A 1 203 ? -6.102 -6.532 -3.092 1.00 91.81 203 LEU A O 1
ATOM 1683 N N . HIS A 1 204 ? -5.258 -8.522 -2.544 1.00 88.00 204 HIS A N 1
ATOM 1684 C CA . HIS A 1 204 ? -4.920 -8.133 -1.181 1.00 88.00 204 HIS A CA 1
ATOM 1685 C C . HIS A 1 204 ? -3.899 -6.988 -1.138 1.00 88.00 204 HIS A C 1
ATOM 1687 O O . HIS A 1 204 ? -4.066 -6.039 -0.373 1.00 88.00 204 HIS A O 1
ATOM 1693 N N . SER A 1 205 ? -2.864 -7.055 -1.979 1.00 87.25 205 SER A N 1
ATOM 1694 C CA . SER A 1 205 ? -1.856 -5.999 -2.112 1.00 87.25 205 SER A CA 1
ATOM 1695 C C . SER A 1 205 ? -2.472 -4.678 -2.589 1.00 87.25 205 SER A C 1
ATOM 1697 O O . SER A 1 205 ? -2.156 -3.626 -2.029 1.00 87.25 205 SER A O 1
ATOM 1699 N N . TYR A 1 206 ? -3.398 -4.733 -3.556 1.00 90.88 206 TYR A N 1
ATOM 1700 C CA . TYR A 1 206 ? -4.183 -3.576 -3.996 1.00 90.88 206 TYR A CA 1
ATOM 1701 C C . TYR A 1 206 ? -5.005 -2.984 -2.843 1.00 90.88 206 TYR A C 1
ATOM 1703 O O . TYR A 1 206 ? -4.857 -1.808 -2.521 1.00 90.88 206 TYR A O 1
ATOM 1711 N N . LEU A 1 207 ? -5.820 -3.803 -2.175 1.00 87.44 207 LEU A N 1
ATOM 1712 C CA . LEU A 1 207 ? -6.729 -3.344 -1.121 1.00 87.44 207 LEU A CA 1
ATOM 1713 C C . LEU A 1 207 ? -5.991 -2.715 0.060 1.00 87.44 207 LEU A C 1
ATOM 1715 O O . LEU A 1 207 ? -6.440 -1.699 0.579 1.00 87.44 207 LEU A O 1
ATOM 1719 N N . ARG A 1 208 ? -4.832 -3.262 0.448 1.00 83.31 208 ARG A N 1
ATOM 1720 C CA . ARG A 1 208 ? -3.986 -2.666 1.493 1.00 83.31 208 ARG A CA 1
ATOM 1721 C C . ARG A 1 208 ? -3.580 -1.233 1.132 1.00 83.31 208 ARG A C 1
ATOM 1723 O O . ARG A 1 208 ? -3.708 -0.335 1.955 1.00 83.31 208 ARG A O 1
ATOM 1730 N N . ARG A 1 209 ? -3.122 -1.016 -0.105 1.00 81.62 209 ARG A N 1
ATOM 1731 C CA . ARG A 1 209 ? -2.637 0.289 -0.596 1.00 81.62 209 ARG A CA 1
ATOM 1732 C C . ARG A 1 209 ? -3.752 1.309 -0.805 1.00 81.62 209 ARG A C 1
ATOM 1734 O O . ARG A 1 209 ? -3.509 2.511 -0.722 1.00 81.62 209 ARG A O 1
ATOM 1741 N N . HIS A 1 210 ? -4.956 0.822 -1.093 1.00 81.38 210 HIS A N 1
ATOM 1742 C CA . HIS A 1 210 ? -6.135 1.634 -1.390 1.00 81.38 210 HIS A CA 1
ATOM 1743 C C . HIS A 1 210 ? -7.129 1.721 -0.237 1.00 81.38 210 HIS A C 1
ATOM 1745 O O . HIS A 1 210 ? -8.228 2.221 -0.436 1.00 81.38 210 HIS A O 1
ATOM 1751 N N . ALA A 1 211 ? -6.747 1.297 0.971 1.00 71.62 211 ALA A N 1
ATOM 1752 C CA . ALA A 1 211 ? -7.624 1.371 2.137 1.00 71.62 211 ALA A CA 1
ATOM 1753 C C . ALA A 1 211 ? -8.088 2.811 2.429 1.00 71.62 211 ALA A C 1
ATOM 1755 O O . ALA A 1 211 ? -9.246 3.021 2.760 1.00 71.62 211 ALA A O 1
ATOM 1756 N N . TYR A 1 212 ? -7.201 3.800 2.256 1.00 67.44 212 TYR A N 1
ATOM 1757 C CA . TYR A 1 212 ? -7.471 5.232 2.475 1.00 67.44 212 TYR A CA 1
ATOM 1758 C 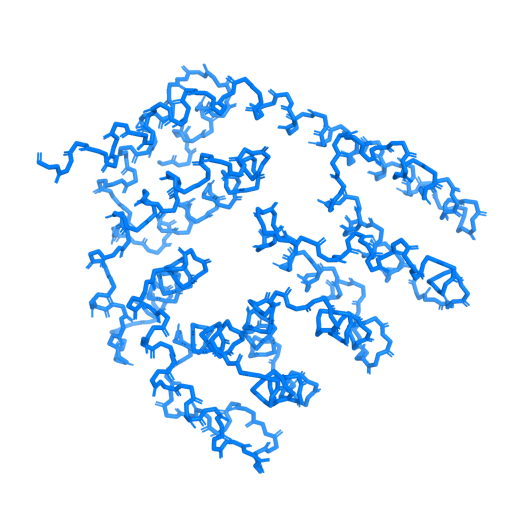C . TYR A 1 212 ? -7.554 6.063 1.183 1.00 67.44 212 TYR A C 1
ATOM 1760 O O . TYR A 1 212 ? -7.738 7.279 1.241 1.00 67.44 212 TYR A O 1
ATOM 1768 N N . LYS A 1 213 ? -7.382 5.424 0.019 1.00 71.06 213 LYS A N 1
ATOM 1769 C CA . LYS A 1 213 ? -7.509 6.043 -1.312 1.00 7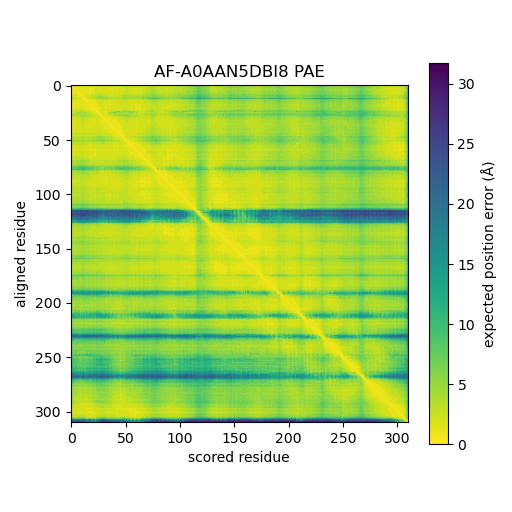1.06 213 LYS A CA 1
ATOM 1770 C C . LYS A 1 213 ? -8.842 5.617 -1.940 1.00 71.06 213 LYS A C 1
ATOM 1772 O O . LYS A 1 213 ? -9.631 4.898 -1.333 1.00 71.06 213 LYS A O 1
ATOM 1777 N N . SER A 1 214 ? -9.115 6.060 -3.165 1.00 77.56 214 SER A N 1
ATOM 1778 C CA . SER A 1 214 ? -10.288 5.601 -3.914 1.00 77.56 214 SER A CA 1
ATOM 1779 C C . SER A 1 214 ? -10.156 4.110 -4.251 1.00 77.56 214 SER A C 1
ATOM 1781 O O . SER A 1 214 ? -9.493 3.729 -5.212 1.00 77.56 214 SER A O 1
ATOM 1783 N N . ASN A 1 215 ? -10.797 3.253 -3.456 1.00 84.31 215 ASN A N 1
ATOM 1784 C CA . ASN A 1 215 ? -10.860 1.820 -3.716 1.00 84.31 215 ASN A CA 1
ATOM 1785 C C . ASN A 1 215 ? -11.850 1.521 -4.855 1.00 84.31 215 ASN A C 1
ATOM 1787 O O . ASN A 1 215 ? -13.067 1.526 -4.678 1.00 84.31 215 ASN A O 1
ATOM 1791 N N . HIS A 1 216 ? -11.317 1.218 -6.036 1.00 90.62 216 HIS A N 1
ATOM 1792 C CA . HIS A 1 216 ? -12.099 0.906 -7.234 1.00 90.62 216 HIS A CA 1
ATOM 1793 C C . HIS A 1 216 ? -12.562 -0.553 -7.292 1.00 90.62 216 HIS A C 1
ATOM 1795 O O . HIS A 1 216 ? -13.439 -0.875 -8.098 1.00 90.62 216 HIS A O 1
ATOM 1801 N N . TYR A 1 217 ? -11.998 -1.439 -6.462 1.00 90.88 217 TYR A N 1
ATOM 1802 C CA . TYR A 1 217 ? -12.278 -2.875 -6.523 1.00 90.88 217 TYR A CA 1
ATOM 1803 C C . TYR A 1 217 ? -13.700 -3.215 -6.078 1.00 90.88 217 TYR A C 1
ATOM 1805 O O . TYR A 1 217 ? -14.345 -4.052 -6.703 1.00 90.88 217 TYR A O 1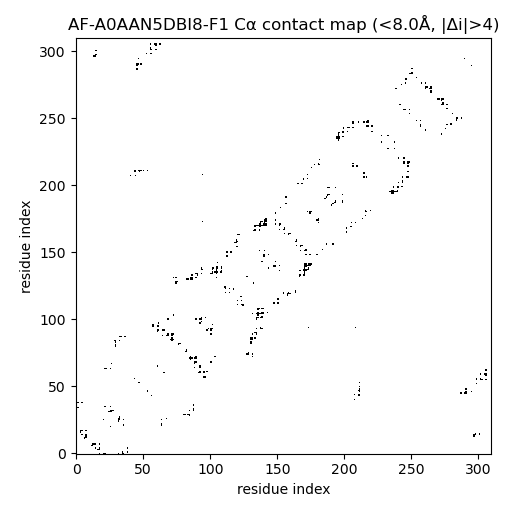
ATOM 1813 N N . GLU A 1 218 ? -14.219 -2.542 -5.046 1.00 86.56 218 GLU A N 1
ATOM 1814 C CA . GLU A 1 218 ? -15.597 -2.759 -4.589 1.00 86.56 218 GLU A CA 1
ATOM 1815 C C . GLU A 1 218 ? -16.601 -2.479 -5.716 1.00 86.56 218 GLU A C 1
ATOM 1817 O O . GLU A 1 218 ? -17.470 -3.301 -6.013 1.00 86.56 218 GLU A O 1
ATOM 1822 N N . THR A 1 219 ? -16.426 -1.342 -6.396 1.00 89.12 219 THR A N 1
ATOM 1823 C CA . THR A 1 219 ? -17.284 -0.942 -7.516 1.00 89.12 219 THR A CA 1
ATOM 1824 C C . THR A 1 219 ? -17.100 -1.888 -8.702 1.00 89.12 219 THR A C 1
ATOM 1826 O O . THR A 1 219 ? -18.083 -2.363 -9.262 1.00 89.12 219 THR A O 1
ATOM 1829 N N . TYR A 1 220 ? -15.852 -2.225 -9.050 1.00 92.00 220 TYR A N 1
ATOM 1830 C CA . TYR A 1 220 ? -15.553 -3.175 -10.125 1.00 92.00 220 TYR A CA 1
ATOM 1831 C C . TYR A 1 220 ? -16.232 -4.524 -9.889 1.00 92.00 220 TYR A C 1
ATOM 1833 O O . TYR A 1 220 ? -16.850 -5.075 -10.799 1.00 92.00 220 TYR A O 1
ATOM 1841 N N . PHE A 1 221 ? -16.149 -5.047 -8.665 1.00 89.69 221 PHE A N 1
ATOM 1842 C CA . PHE A 1 221 ? -16.759 -6.320 -8.321 1.00 89.69 221 PHE A CA 1
ATOM 1843 C C . PHE A 1 221 ? -18.284 -6.260 -8.424 1.00 89.69 221 PHE A C 1
ATOM 1845 O O . PHE A 1 221 ? -18.889 -7.154 -9.014 1.00 89.69 221 PHE A O 1
ATOM 1852 N N . ALA A 1 222 ? -18.903 -5.199 -7.899 1.00 86.69 222 ALA A N 1
ATOM 1853 C CA . ALA A 1 222 ? -20.348 -5.013 -7.968 1.00 86.69 222 ALA A CA 1
ATOM 1854 C C . ALA A 1 222 ? -20.855 -4.917 -9.420 1.00 86.69 222 ALA A C 1
ATOM 1856 O O . ALA A 1 222 ? -21.817 -5.597 -9.774 1.00 86.69 222 ALA A O 1
ATOM 1857 N N . GLU A 1 223 ? -20.178 -4.136 -10.270 1.00 90.75 223 GLU A N 1
ATOM 1858 C CA . GLU A 1 223 ? -20.528 -3.960 -11.688 1.00 90.75 223 GLU A CA 1
ATOM 1859 C C . GLU A 1 223 ? -20.337 -5.254 -12.510 1.00 90.75 223 GLU A C 1
ATOM 1861 O O . GLU A 1 223 ? -21.047 -5.480 -13.486 1.00 90.75 223 GLU A O 1
ATOM 1866 N N . ASN A 1 224 ? -19.422 -6.141 -12.100 1.00 89.44 224 ASN A N 1
ATOM 1867 C CA . ASN A 1 224 ? -19.071 -7.369 -12.831 1.00 89.44 224 ASN A CA 1
ATOM 1868 C C . ASN A 1 224 ? -19.576 -8.659 -12.170 1.00 89.44 224 ASN A C 1
ATOM 1870 O O . ASN A 1 224 ? -19.172 -9.764 -12.538 1.00 89.44 224 ASN A O 1
ATOM 1874 N N . ARG A 1 225 ? -20.482 -8.541 -11.203 1.00 83.38 225 ARG A N 1
ATOM 1875 C CA . ARG A 1 225 ? -20.976 -9.658 -10.395 1.00 83.38 225 ARG A CA 1
ATOM 1876 C C . ARG A 1 225 ? -21.590 -10.788 -11.224 1.00 83.38 225 ARG A C 1
ATOM 1878 O O . ARG A 1 225 ? -21.240 -11.950 -11.033 1.00 83.38 225 ARG A O 1
ATOM 1885 N N . GLU A 1 226 ? -22.478 -10.454 -12.158 1.00 83.19 226 GLU A N 1
ATOM 1886 C CA . GLU A 1 226 ? -23.128 -11.441 -13.035 1.00 83.19 226 GLU A CA 1
ATOM 1887 C C . GLU A 1 226 ? -22.121 -12.111 -13.979 1.00 83.19 226 GLU A C 1
ATOM 1889 O O . GLU A 1 226 ? -22.179 -13.319 -14.229 1.00 83.19 226 GLU A O 1
ATOM 1894 N N . ARG A 1 227 ? -21.113 -11.354 -14.427 1.00 83.69 227 ARG A N 1
ATOM 1895 C CA . ARG A 1 227 ? -19.994 -11.898 -15.198 1.00 83.69 227 ARG A CA 1
ATOM 1896 C C . ARG A 1 227 ? -19.240 -12.951 -14.382 1.00 83.69 227 ARG A C 1
ATOM 1898 O O . ARG A 1 227 ? -19.048 -14.059 -14.867 1.00 83.69 227 ARG A O 1
ATOM 1905 N N . PHE A 1 228 ? -18.896 -12.673 -13.124 1.00 81.56 228 PHE A N 1
ATOM 1906 C CA . PHE A 1 228 ? -18.178 -13.636 -12.276 1.00 81.56 228 PHE A CA 1
ATOM 1907 C C . PHE A 1 228 ? -18.974 -14.898 -11.937 1.00 81.56 228 PHE A C 1
ATOM 1909 O O . PHE A 1 228 ? -18.364 -15.927 -11.669 1.00 81.56 228 PHE A O 1
ATOM 1916 N N . ARG A 1 229 ? -20.309 -14.844 -11.989 1.00 74.69 229 ARG A N 1
ATOM 1917 C CA . ARG A 1 229 ? -21.169 -16.034 -11.865 1.00 74.69 229 ARG A CA 1
ATOM 1918 C C . ARG A 1 229 ? -21.178 -16.897 -13.105 1.00 74.69 229 ARG A C 1
ATOM 1920 O O . ARG A 1 229 ? -21.151 -18.119 -13.010 1.00 74.69 229 ARG A O 1
ATOM 1927 N N . SER A 1 230 ? -21.301 -16.253 -14.261 1.00 70.12 230 SER A N 1
ATOM 1928 C CA . SER A 1 230 ? -21.399 -16.954 -15.542 1.00 70.12 230 SER A CA 1
ATOM 1929 C C . SER A 1 230 ? -20.082 -17.626 -15.929 1.00 70.12 230 SER A C 1
ATOM 1931 O O . SER A 1 230 ? -20.078 -18.682 -16.566 1.00 70.12 230 SER A O 1
ATOM 1933 N N . LEU A 1 231 ? -18.959 -17.050 -15.501 1.00 66.50 231 LEU A N 1
ATOM 1934 C CA . LEU A 1 231 ? -17.643 -17.636 -15.672 1.00 66.50 231 LEU A CA 1
ATOM 1935 C C . LEU A 1 231 ? -17.485 -18.793 -14.679 1.00 66.50 231 LEU A C 1
ATOM 1937 O O . LEU A 1 231 ? -17.475 -18.594 -13.468 1.00 66.50 231 LEU A O 1
ATOM 1941 N N . LYS A 1 232 ? -17.363 -20.024 -15.199 1.00 66.31 232 LYS A N 1
ATOM 1942 C CA . LYS A 1 232 ? -17.077 -21.248 -14.423 1.00 66.31 232 LYS A CA 1
ATOM 1943 C C . LYS A 1 232 ? -15.643 -21.235 -13.885 1.00 66.31 232 LYS A C 1
ATOM 1945 O O . LYS A 1 232 ? -14.830 -22.095 -14.218 1.00 66.31 232 LYS A O 1
ATOM 1950 N N . TYR A 1 233 ? -15.317 -20.225 -13.093 1.00 72.81 233 TYR A N 1
ATOM 1951 C CA . TYR A 1 233 ? -14.030 -20.125 -12.442 1.00 72.81 233 TYR A CA 1
ATOM 1952 C C . TYR A 1 233 ? -13.832 -21.291 -11.475 1.00 72.81 233 TYR A C 1
ATOM 1954 O O . TYR A 1 233 ? -14.801 -21.703 -10.825 1.00 72.81 233 TYR A O 1
ATOM 1962 N N . PRO A 1 234 ? -12.587 -21.776 -11.319 1.00 75.88 234 PRO A N 1
ATOM 1963 C CA . PRO A 1 234 ? -12.231 -22.626 -10.194 1.00 75.88 234 PRO A CA 1
ATOM 1964 C C . PRO A 1 234 ? -12.695 -21.992 -8.880 1.00 75.88 234 PRO A C 1
ATOM 1966 O O . PRO A 1 234 ? -12.661 -20.765 -8.723 1.00 75.88 234 PRO A O 1
ATOM 1969 N N . VAL A 1 235 ? -13.128 -22.821 -7.931 1.00 77.62 235 VAL A N 1
ATOM 1970 C CA . VAL A 1 235 ? -13.645 -22.370 -6.631 1.00 77.62 235 VAL A CA 1
ATOM 1971 C C . VAL A 1 235 ? -12.649 -21.434 -5.940 1.00 77.62 235 VAL A C 1
ATOM 1973 O O . VAL A 1 235 ? -13.038 -20.447 -5.325 1.00 77.62 235 VAL A O 1
ATOM 1976 N N . GLU A 1 236 ? -11.353 -21.679 -6.090 1.00 78.88 236 GLU A N 1
ATOM 1977 C CA . GLU A 1 236 ? -10.270 -20.895 -5.499 1.00 78.88 236 GLU A CA 1
ATOM 1978 C C . GLU A 1 236 ? -10.251 -19.445 -6.003 1.00 78.88 236 GLU A C 1
ATOM 1980 O O . GLU A 1 236 ? -9.961 -18.527 -5.237 1.00 78.88 236 GLU A O 1
ATOM 1985 N N . ILE A 1 237 ? -10.599 -19.221 -7.273 1.00 81.62 237 ILE A N 1
ATOM 1986 C CA . ILE A 1 237 ? -10.705 -17.882 -7.866 1.00 81.62 237 ILE A CA 1
ATOM 1987 C C . ILE A 1 237 ? -11.949 -17.173 -7.328 1.00 81.62 237 ILE A C 1
ATOM 1989 O O . ILE A 1 237 ? -11.871 -16.014 -6.924 1.00 81.62 237 ILE A O 1
ATOM 1993 N N . GLN A 1 238 ? -13.078 -17.879 -7.226 1.00 79.00 238 GLN A N 1
ATOM 1994 C CA . GLN A 1 238 ? -14.300 -17.330 -6.627 1.00 79.00 238 GLN A CA 1
ATOM 1995 C C . GLN A 1 238 ? -14.068 -16.926 -5.163 1.00 79.00 238 GLN A C 1
ATOM 1997 O O . GLN A 1 238 ? -14.458 -15.833 -4.751 1.00 79.00 238 GLN A O 1
ATOM 2002 N N . LYS A 1 239 ? -13.354 -17.762 -4.396 1.00 82.88 239 LYS A N 1
ATOM 2003 C CA . LYS A 1 239 ? -12.927 -17.468 -3.020 1.00 82.88 239 LYS A CA 1
ATOM 2004 C C . LYS A 1 239 ? -12.047 -16.223 -2.964 1.00 82.88 239 LYS A C 1
ATOM 2006 O O . LYS A 1 239 ? -12.299 -15.342 -2.146 1.00 82.88 239 LYS A O 1
ATOM 2011 N N . ALA A 1 240 ? -11.048 -16.115 -3.839 1.00 85.25 240 ALA A N 1
ATOM 2012 C CA . ALA A 1 240 ? -10.156 -14.960 -3.887 1.00 85.25 240 ALA A CA 1
ATOM 2013 C C . ALA A 1 240 ? -10.915 -13.655 -4.170 1.00 85.25 240 ALA A C 1
ATOM 2015 O O . ALA A 1 240 ? -10.707 -12.666 -3.460 1.00 85.25 240 ALA A O 1
ATOM 2016 N N . LEU A 1 241 ? -11.827 -13.666 -5.146 1.00 84.31 241 LEU A N 1
ATOM 2017 C CA . LEU A 1 241 ? -12.656 -12.515 -5.500 1.00 84.31 241 LEU A CA 1
ATOM 2018 C C . LEU A 1 241 ? -13.582 -12.115 -4.342 1.00 84.31 241 LEU A C 1
ATOM 2020 O O . LEU A 1 241 ? -13.614 -10.952 -3.945 1.00 84.31 241 LEU A O 1
ATOM 2024 N N . TYR A 1 242 ? -14.274 -13.087 -3.742 1.00 83.19 242 TYR A N 1
ATOM 2025 C CA . TYR A 1 242 ? -15.180 -12.842 -2.621 1.00 83.19 242 TYR A CA 1
ATOM 2026 C C . TYR A 1 242 ? -14.451 -12.311 -1.377 1.00 83.19 242 TYR A C 1
ATOM 2028 O O . TYR A 1 242 ? -14.872 -11.304 -0.815 1.00 83.19 242 TYR A O 1
ATOM 2036 N N . ILE A 1 243 ? -13.331 -12.921 -0.965 1.00 83.44 243 ILE A N 1
ATOM 2037 C CA . ILE A 1 243 ? -12.555 -12.437 0.193 1.00 83.44 243 ILE A CA 1
ATOM 2038 C C . ILE A 1 243 ? -12.073 -11.006 -0.051 1.00 83.44 243 ILE A C 1
ATOM 2040 O O . ILE A 1 243 ? -12.074 -10.185 0.863 1.00 83.44 243 ILE A O 1
ATOM 2044 N N . SER A 1 244 ? -11.653 -10.701 -1.277 1.00 84.56 244 SER A N 1
ATOM 2045 C CA . SER A 1 244 ? -11.195 -9.360 -1.645 1.00 84.56 244 SER A CA 1
ATOM 2046 C C . SER A 1 244 ? -12.343 -8.355 -1.574 1.00 84.56 244 SER A C 1
ATOM 2048 O O . SER A 1 244 ? -12.178 -7.276 -1.014 1.00 84.56 244 SER A O 1
ATOM 2050 N N . TYR A 1 245 ? -13.532 -8.727 -2.051 1.00 83.31 245 TYR A N 1
ATOM 2051 C CA . TYR A 1 245 ? -14.720 -7.882 -1.959 1.00 83.31 245 TYR A CA 1
ATOM 2052 C C . TYR A 1 245 ? -15.140 -7.656 -0.501 1.00 83.31 245 TYR A C 1
ATOM 2054 O O . TYR A 1 245 ? -15.408 -6.526 -0.098 1.00 83.31 245 TYR A O 1
ATOM 2062 N N . ALA A 1 246 ? -15.089 -8.706 0.323 1.00 80.88 246 ALA A N 1
ATOM 2063 C CA . ALA A 1 246 ? -15.359 -8.607 1.750 1.00 80.88 246 ALA A CA 1
ATOM 2064 C C . ALA A 1 246 ? -14.374 -7.663 2.456 1.00 80.88 246 ALA A C 1
ATOM 2066 O O . ALA A 1 246 ? -14.791 -6.785 3.200 1.00 80.88 246 ALA A O 1
ATOM 2067 N N . LYS A 1 247 ? -13.073 -7.784 2.165 1.00 81.12 247 LYS A N 1
ATOM 2068 C CA . LYS A 1 247 ? -12.031 -6.890 2.698 1.00 81.12 247 LYS A CA 1
ATOM 2069 C C . LYS A 1 247 ? -12.161 -5.443 2.209 1.00 81.12 247 LYS A C 1
ATOM 2071 O O . LYS A 1 247 ? -11.687 -4.543 2.890 1.00 81.12 247 LYS A O 1
ATOM 2076 N N . ALA A 1 248 ? -12.751 -5.228 1.034 1.00 78.38 248 ALA A N 1
ATOM 2077 C CA . ALA A 1 248 ? -13.026 -3.900 0.492 1.00 78.38 248 ALA A CA 1
ATOM 2078 C C . ALA A 1 248 ? -14.258 -3.235 1.126 1.00 78.38 248 ALA A C 1
ATOM 2080 O O . ALA A 1 248 ? -14.407 -2.023 1.012 1.00 78.38 248 ALA A O 1
ATOM 2081 N N . SER A 1 249 ? -15.142 -4.020 1.748 1.00 78.75 249 SER A N 1
ATOM 2082 C CA . SER A 1 249 ? -16.433 -3.551 2.249 1.00 78.75 249 SER A CA 1
ATOM 2083 C C . SER A 1 249 ? -16.298 -2.801 3.575 1.00 78.75 249 SER A C 1
ATOM 2085 O O . SER A 1 249 ? -15.490 -3.155 4.434 1.00 78.75 249 SER A O 1
ATOM 2087 N N . THR A 1 250 ? -17.147 -1.795 3.765 1.00 79.94 250 THR A N 1
ATOM 2088 C CA . THR A 1 250 ? -17.269 -1.037 5.017 1.00 79.94 250 THR A CA 1
ATOM 2089 C C . THR A 1 250 ? -18.450 -1.530 5.858 1.00 79.94 250 THR A C 1
ATOM 2091 O O . THR A 1 250 ? -19.255 -2.345 5.395 1.00 79.94 250 THR A O 1
ATOM 2094 N N . VAL A 1 251 ? -18.589 -1.020 7.090 1.00 82.50 251 VAL A N 1
ATOM 2095 C CA . VAL A 1 251 ? -19.750 -1.322 7.950 1.00 82.50 251 VAL A CA 1
ATOM 2096 C C . VAL A 1 251 ? -21.064 -0.944 7.265 1.00 82.50 251 VAL A C 1
ATOM 2098 O O . VAL A 1 251 ? -22.026 -1.708 7.310 1.00 82.50 251 VAL A O 1
ATOM 2101 N N . GLU A 1 252 ? -21.095 0.179 6.547 1.00 81.19 252 GLU A N 1
ATOM 2102 C CA . GLU A 1 252 ? -22.270 0.648 5.806 1.00 81.19 252 GLU A CA 1
ATOM 2103 C C . GLU A 1 252 ? -22.657 -0.298 4.657 1.00 81.19 252 GLU A C 1
ATOM 2105 O O . GLU A 1 252 ? -23.827 -0.381 4.280 1.00 81.19 252 GLU A O 1
ATOM 2110 N N . ASN A 1 253 ? -21.690 -1.040 4.109 1.00 81.12 253 ASN A N 1
ATOM 2111 C CA . ASN A 1 253 ? -21.897 -1.962 2.994 1.00 81.12 253 ASN A CA 1
ATOM 2112 C C . ASN A 1 253 ? -22.080 -3.428 3.433 1.00 81.12 253 ASN A C 1
ATOM 2114 O O . ASN A 1 253 ? -22.254 -4.291 2.569 1.00 81.12 253 ASN A O 1
ATOM 2118 N N . LEU A 1 254 ? -22.141 -3.730 4.739 1.00 82.75 254 LEU A N 1
ATOM 2119 C CA . LEU A 1 254 ? -22.331 -5.104 5.235 1.00 82.75 254 LEU A CA 1
ATOM 2120 C C . LEU A 1 254 ? -23.589 -5.778 4.670 1.00 82.75 254 LEU A C 1
ATOM 2122 O O . LEU A 1 254 ? -23.529 -6.942 4.286 1.00 82.75 254 LEU A O 1
ATOM 2126 N N . GLY A 1 255 ? -24.705 -5.055 4.532 1.00 82.62 255 GLY A N 1
ATOM 2127 C CA . GLY A 1 255 ? -25.928 -5.617 3.940 1.00 82.62 255 GLY A CA 1
ATOM 2128 C C . GLY A 1 255 ? -25.772 -6.004 2.461 1.00 82.62 255 GLY A C 1
ATOM 2129 O O . GLY A 1 255 ? -26.331 -7.002 2.009 1.00 82.62 255 GLY A O 1
ATOM 2130 N N . LYS A 1 256 ? -24.963 -5.258 1.691 1.00 83.31 256 LYS A N 1
ATOM 2131 C CA . LYS A 1 256 ? -24.641 -5.619 0.297 1.00 83.31 256 LYS A CA 1
ATOM 2132 C C . LYS A 1 256 ? -23.757 -6.862 0.254 1.00 83.31 256 LYS A C 1
ATOM 2134 O O . LYS A 1 256 ? -23.988 -7.748 -0.569 1.00 83.31 256 LYS A O 1
ATOM 2139 N N . LEU A 1 257 ? -22.780 -6.933 1.156 1.00 81.06 257 LEU A N 1
ATOM 2140 C CA . LEU A 1 257 ? -21.888 -8.078 1.283 1.00 81.06 257 LEU A CA 1
ATOM 2141 C C . LEU A 1 257 ? -22.656 -9.354 1.664 1.00 81.06 257 LEU A C 1
ATOM 2143 O O . LEU A 1 257 ? -22.419 -10.396 1.060 1.00 81.06 257 LEU A O 1
ATOM 2147 N N . GLU A 1 258 ? -23.642 -9.266 2.560 1.00 82.94 258 GLU A N 1
ATOM 2148 C CA . GLU A 1 258 ? -24.523 -10.385 2.922 1.00 82.94 258 GLU A CA 1
ATOM 2149 C C . GLU A 1 258 ? -25.281 -10.948 1.709 1.00 82.94 258 GLU A C 1
ATOM 2151 O O . GLU A 1 258 ? -25.251 -12.157 1.463 1.00 82.94 258 GLU A O 1
ATOM 2156 N N . ASN A 1 259 ? -25.874 -10.077 0.887 1.00 84.25 259 ASN A N 1
ATOM 2157 C CA . ASN A 1 259 ? -26.559 -10.489 -0.343 1.00 84.25 259 ASN A CA 1
ATOM 2158 C C . ASN A 1 259 ? -25.602 -11.190 -1.324 1.00 84.25 259 ASN A C 1
ATOM 2160 O O . ASN A 1 259 ? -25.944 -12.203 -1.932 1.00 84.25 259 ASN A O 1
ATOM 2164 N N . VAL A 1 260 ? -24.368 -10.693 -1.470 1.00 81.12 260 VAL A N 1
ATOM 2165 C CA . VAL A 1 260 ? -23.318 -11.350 -2.272 1.00 81.12 260 VAL A CA 1
ATOM 2166 C C . VAL A 1 260 ? -22.982 -12.736 -1.743 1.00 81.12 260 VAL A C 1
ATOM 2168 O O . VAL A 1 260 ? -22.963 -13.678 -2.537 1.00 81.12 260 VAL A O 1
ATOM 2171 N N . THR A 1 261 ? -22.794 -12.889 -0.436 1.00 78.44 261 THR A N 1
ATOM 2172 C CA . THR A 1 261 ? -22.530 -14.188 0.192 1.00 78.44 261 THR A CA 1
ATOM 2173 C C . THR A 1 261 ? -23.625 -15.199 -0.108 1.00 78.44 261 THR A C 1
ATOM 2175 O O . THR A 1 261 ? -23.326 -16.317 -0.525 1.00 78.44 261 THR A O 1
ATOM 2178 N N . LEU A 1 262 ? -24.890 -14.819 0.093 1.00 77.75 262 LEU A N 1
ATOM 2179 C CA . LEU A 1 262 ? -26.031 -15.714 -0.106 1.00 77.75 262 LEU A CA 1
ATOM 2180 C C . LEU A 1 262 ? -26.099 -16.225 -1.545 1.00 77.75 262 LEU A C 1
ATOM 2182 O O . LEU A 1 262 ? -26.357 -17.405 -1.785 1.00 77.75 262 LEU A O 1
ATOM 2186 N N . GLU A 1 263 ? -25.798 -15.358 -2.504 1.00 76.62 263 GLU A N 1
ATOM 2187 C CA . GLU A 1 263 ? -25.864 -15.714 -3.912 1.00 76.62 263 GLU A CA 1
ATOM 2188 C C . GLU A 1 263 ? -24.682 -16.618 -4.344 1.00 76.62 263 GLU A C 1
ATOM 2190 O O . GLU A 1 263 ? -24.894 -17.587 -5.079 1.00 76.62 263 GLU A O 1
ATOM 2195 N N . PHE A 1 264 ? -23.463 -16.413 -3.825 1.00 73.00 264 PHE A N 1
ATOM 2196 C CA . PHE A 1 264 ? -22.342 -17.358 -4.021 1.00 73.00 264 PHE A CA 1
ATOM 2197 C C . PHE A 1 264 ? -22.560 -18.696 -3.298 1.00 73.00 264 PHE A C 1
ATOM 2199 O O . PHE A 1 264 ? -22.234 -19.760 -3.826 1.00 73.00 264 PHE A O 1
ATOM 2206 N N . TYR A 1 265 ? -23.163 -18.669 -2.109 1.00 69.94 265 TYR A N 1
ATOM 2207 C CA . TYR A 1 265 ? -23.535 -19.879 -1.382 1.00 69.94 265 TYR A CA 1
ATOM 2208 C C . TYR A 1 265 ? -24.553 -20.711 -2.172 1.00 69.94 265 TYR A C 1
ATOM 2210 O O . TYR A 1 265 ? -24.368 -21.914 -2.346 1.00 69.94 265 TYR A O 1
ATOM 2218 N N . SER A 1 266 ? -25.600 -20.068 -2.700 1.00 68.88 266 SER A N 1
ATOM 2219 C CA . SER A 1 266 ? -26.664 -20.749 -3.450 1.00 68.88 266 SER A CA 1
ATOM 2220 C C . SER A 1 266 ? -26.173 -21.434 -4.731 1.00 68.88 266 SER A C 1
ATOM 2222 O O . SER A 1 266 ? -26.743 -22.439 -5.145 1.00 68.88 266 SER A O 1
ATOM 2224 N N . SER A 1 267 ? -25.098 -20.918 -5.336 1.00 65.38 267 SER A N 1
ATOM 2225 C CA . SER A 1 267 ? -24.529 -21.433 -6.585 1.00 65.38 267 SER A CA 1
ATOM 2226 C C . SER A 1 267 ? -23.441 -22.492 -6.378 1.00 65.38 267 SER A C 1
ATOM 2228 O O . SER A 1 267 ? -23.280 -23.360 -7.232 1.00 65.38 267 SER A O 1
ATOM 2230 N N . SER A 1 268 ? -22.716 -22.454 -5.256 1.00 65.19 268 SER A N 1
ATOM 2231 C CA . SER A 1 268 ? -21.611 -23.384 -4.962 1.00 65.19 268 SER A CA 1
ATOM 2232 C C . SER A 1 268 ? -21.981 -24.520 -4.001 1.00 65.19 268 SER A C 1
ATOM 2234 O O . SER A 1 268 ? -21.310 -25.548 -3.988 1.00 65.19 268 SER A O 1
ATOM 2236 N N . ASN A 1 269 ? -23.031 -24.345 -3.188 1.00 64.69 269 ASN A N 1
ATOM 2237 C CA . ASN A 1 269 ? -23.392 -25.217 -2.063 1.00 64.69 269 ASN A CA 1
ATOM 2238 C C . ASN A 1 269 ? -22.241 -25.447 -1.052 1.00 64.69 269 ASN A C 1
ATOM 2240 O O . ASN A 1 269 ? -22.248 -26.422 -0.300 1.00 64.69 269 ASN A O 1
ATOM 2244 N N . GLU A 1 270 ? -21.244 -24.553 -1.008 1.00 72.38 270 GLU A N 1
ATOM 2245 C CA . GLU A 1 270 ? -20.120 -24.656 -0.074 1.00 72.38 270 GLU A CA 1
ATOM 2246 C C . GLU A 1 270 ? -20.420 -23.930 1.242 1.00 72.38 270 GLU A C 1
ATOM 2248 O O . GLU A 1 270 ? -20.559 -22.705 1.281 1.00 72.38 270 GLU A O 1
ATOM 2253 N N . SER A 1 271 ? -20.430 -24.669 2.359 1.00 78.88 271 SER A N 1
ATOM 2254 C CA . SER A 1 271 ? -20.567 -24.096 3.712 1.00 78.88 271 SER A CA 1
ATOM 2255 C C . SER A 1 271 ? -19.504 -23.038 4.024 1.00 78.88 271 SER A C 1
ATOM 2257 O O . SER A 1 271 ? -19.771 -22.103 4.777 1.00 78.88 271 SER A O 1
ATOM 2259 N N . TRP A 1 272 ? -18.340 -23.144 3.378 1.00 82.25 272 TRP A N 1
ATOM 2260 C CA . TRP A 1 272 ? -17.207 -22.243 3.538 1.00 82.25 272 TRP A CA 1
ATOM 2261 C C . TRP A 1 272 ? -17.568 -20.762 3.345 1.00 82.25 272 TRP A C 1
ATOM 2263 O O . TRP A 1 272 ? -17.081 -19.929 4.106 1.00 82.25 272 TRP A O 1
ATOM 2273 N N . PHE A 1 273 ? -18.439 -20.413 2.385 1.00 78.06 273 PHE A N 1
ATOM 2274 C CA . PHE A 1 273 ? -18.801 -19.006 2.141 1.00 78.06 273 PHE A CA 1
ATOM 2275 C C . PHE A 1 273 ? -19.525 -18.377 3.335 1.00 78.06 273 PHE A C 1
ATOM 2277 O O . PHE A 1 273 ? -19.291 -17.210 3.644 1.00 78.06 273 PHE A O 1
ATOM 2284 N N . ARG A 1 274 ? -20.355 -19.151 4.047 1.00 77.81 274 ARG A N 1
ATOM 2285 C CA . ARG A 1 274 ? -21.027 -18.681 5.268 1.00 77.81 274 ARG A CA 1
ATOM 2286 C C . ARG A 1 274 ? -20.044 -18.491 6.413 1.00 77.81 274 ARG A C 1
ATOM 2288 O O . ARG A 1 274 ? -20.074 -17.454 7.066 1.00 77.81 274 ARG A O 1
ATOM 2295 N N . ASP A 1 275 ? -19.151 -19.455 6.616 1.00 84.00 275 ASP A N 1
ATOM 2296 C CA . ASP A 1 275 ? -18.150 -19.377 7.682 1.00 84.00 275 ASP A CA 1
ATOM 2297 C C . ASP A 1 275 ? -17.181 -18.211 7.450 1.00 84.00 275 ASP A C 1
ATOM 2299 O O . ASP A 1 275 ? -16.768 -17.532 8.392 1.00 84.00 275 ASP A O 1
ATOM 2303 N N . GLU A 1 276 ? -16.800 -17.971 6.193 1.00 83.12 276 GLU A N 1
ATOM 2304 C CA . GLU A 1 276 ? -15.968 -16.832 5.817 1.00 83.12 276 GLU A CA 1
ATOM 2305 C C . GLU A 1 276 ? -16.726 -15.511 5.980 1.00 83.12 276 GLU A C 1
ATOM 2307 O O . GLU A 1 276 ? -16.165 -14.569 6.529 1.00 83.12 276 GLU A O 1
ATOM 2312 N N . TRP A 1 277 ? -18.003 -15.439 5.589 1.00 82.38 277 TRP A N 1
ATOM 2313 C CA . TRP A 1 277 ? -18.856 -14.275 5.852 1.00 82.38 277 TRP A CA 1
ATOM 2314 C C . TRP A 1 277 ? -18.912 -13.922 7.333 1.00 82.38 277 TRP A C 1
ATOM 2316 O O . TRP A 1 277 ? -18.591 -12.791 7.689 1.00 82.38 277 TRP A O 1
ATOM 2326 N N . SER A 1 278 ? -19.243 -14.876 8.206 1.00 85.12 278 SER A N 1
ATOM 2327 C CA . SER A 1 278 ? -19.300 -14.626 9.649 1.00 85.12 278 SER A CA 1
ATOM 2328 C C . SER A 1 278 ? -17.960 -14.119 10.189 1.00 85.12 278 SER A C 1
ATOM 2330 O O . SER A 1 278 ? -17.931 -13.179 10.985 1.00 85.12 278 SER A O 1
ATOM 2332 N N . ARG A 1 279 ? -16.839 -14.676 9.706 1.00 87.81 279 ARG A N 1
ATOM 2333 C CA . ARG A 1 279 ? -15.490 -14.216 10.071 1.00 87.81 279 ARG A CA 1
ATOM 2334 C C . ARG A 1 279 ? -15.193 -12.801 9.571 1.00 87.81 279 ARG A C 1
ATOM 2336 O O . ARG A 1 279 ? -14.635 -12.007 10.324 1.00 87.81 279 ARG A O 1
ATOM 2343 N N . GLN A 1 280 ? -15.538 -12.471 8.328 1.00 84.06 280 GLN A N 1
ATOM 2344 C CA . GLN A 1 280 ? -15.281 -11.143 7.762 1.00 84.06 280 GLN A CA 1
ATOM 2345 C C . GLN A 1 280 ? -16.191 -10.077 8.370 1.00 84.06 280 GLN A C 1
ATOM 2347 O O . GLN A 1 280 ? -15.694 -9.019 8.737 1.00 84.06 280 GLN A O 1
ATOM 2352 N N . LYS A 1 281 ? -17.478 -10.376 8.574 1.00 85.69 281 LYS A N 1
ATOM 2353 C CA . LYS A 1 281 ? -18.418 -9.494 9.273 1.00 85.69 281 LYS A CA 1
ATOM 2354 C C . LYS A 1 281 ? -17.887 -9.113 10.655 1.00 85.69 281 LYS A C 1
ATOM 2356 O O . LYS A 1 281 ? -17.689 -7.933 10.917 1.00 85.69 281 LYS A O 1
ATOM 2361 N N . SER A 1 282 ? -17.535 -10.109 11.473 1.00 88.88 282 SER A N 1
ATOM 2362 C CA . SER A 1 282 ? -16.957 -9.871 12.801 1.00 88.88 282 SER A CA 1
ATOM 2363 C C . SER A 1 282 ? -15.675 -9.031 12.729 1.00 88.88 282 SER A C 1
ATOM 2365 O O . SER A 1 282 ? -15.486 -8.117 13.525 1.00 88.88 282 SER A O 1
ATOM 2367 N N . ARG A 1 283 ? -14.799 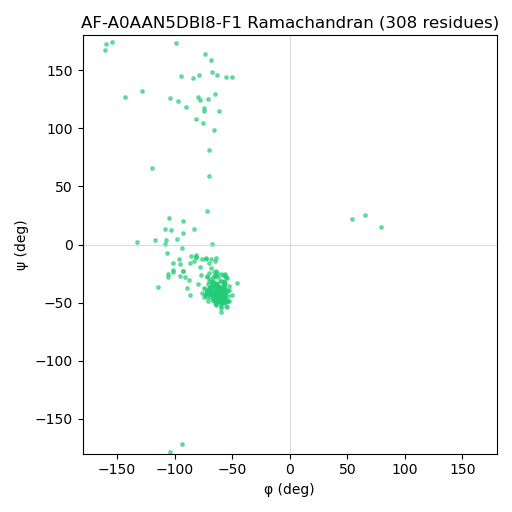-9.277 11.744 1.00 86.50 283 ARG A N 1
ATOM 2368 C CA . ARG A 1 283 ? -13.580 -8.474 11.544 1.00 86.50 283 ARG A CA 1
ATOM 2369 C C . ARG A 1 283 ? -13.867 -7.022 11.179 1.00 86.50 283 ARG A C 1
ATOM 2371 O O . ARG A 1 283 ? -13.138 -6.159 11.657 1.00 86.50 283 ARG A O 1
ATOM 2378 N N . ILE A 1 284 ? -14.864 -6.766 10.333 1.00 84.44 284 ILE A N 1
ATOM 2379 C CA . ILE A 1 284 ? -15.276 -5.418 9.914 1.00 84.44 284 ILE A CA 1
ATOM 2380 C C . ILE A 1 284 ? -15.923 -4.675 11.090 1.00 84.44 284 ILE A C 1
ATOM 2382 O O . ILE A 1 284 ? -15.596 -3.517 11.332 1.00 84.44 284 ILE A O 1
ATOM 2386 N N . GLU A 1 285 ? -16.774 -5.342 11.866 1.00 87.69 285 GLU A N 1
ATOM 2387 C CA . GLU A 1 285 ? -17.404 -4.766 13.061 1.00 87.69 285 GLU A CA 1
ATOM 2388 C C . GLU A 1 285 ? -16.352 -4.420 14.127 1.00 87.69 285 GLU A C 1
ATOM 2390 O O . GLU A 1 285 ? -16.248 -3.265 14.535 1.00 87.69 285 GLU A O 1
ATOM 2395 N N . MET A 1 286 ? -15.467 -5.364 14.474 1.00 87.38 286 MET A N 1
ATOM 2396 C CA . MET A 1 286 ? -14.355 -5.102 15.399 1.00 87.38 286 MET A CA 1
ATOM 2397 C C . MET A 1 286 ? -13.414 -4.007 14.881 1.00 87.38 286 MET A C 1
ATOM 2399 O O . MET A 1 286 ? -12.885 -3.223 15.664 1.00 87.38 286 MET A O 1
ATOM 2403 N N . ALA A 1 287 ? -13.179 -3.943 13.563 1.00 85.38 287 ALA A N 1
ATOM 2404 C CA . ALA A 1 287 ? -12.390 -2.876 12.951 1.00 85.38 287 ALA A CA 1
ATOM 2405 C C . ALA A 1 287 ? -12.973 -1.505 13.246 1.00 85.38 287 ALA A C 1
ATOM 2407 O O . ALA A 1 287 ? -12.252 -0.588 13.629 1.00 85.38 287 ALA A O 1
ATOM 2408 N N . PHE A 1 288 ? -14.275 -1.391 13.026 1.00 87.00 288 PHE A N 1
ATOM 2409 C CA . PHE A 1 288 ? -15.017 -0.163 13.176 1.00 87.00 288 PHE A CA 1
ATOM 2410 C C . PHE A 1 288 ? -15.063 0.273 14.636 1.00 87.00 288 PHE A C 1
ATOM 2412 O O . PHE A 1 288 ? -14.731 1.421 14.928 1.00 87.00 288 PHE A O 1
ATOM 2419 N N . GLU A 1 289 ? -15.388 -0.639 15.553 1.00 89.56 289 GLU A N 1
ATOM 2420 C CA . GLU A 1 289 ? -15.392 -0.376 16.997 1.00 89.56 289 GLU A CA 1
ATOM 2421 C C . GLU A 1 289 ? -14.021 0.089 17.493 1.00 89.56 289 GLU A C 1
ATOM 2423 O O . GLU A 1 289 ? -13.910 1.101 18.194 1.00 89.56 289 GLU A O 1
ATOM 2428 N N . TRP A 1 290 ? -12.965 -0.609 17.069 1.00 90.94 290 TRP A N 1
ATOM 2429 C CA . TRP A 1 290 ? -11.591 -0.242 17.383 1.00 90.94 290 TRP A CA 1
ATOM 2430 C C . TRP A 1 290 ? -11.263 1.163 16.863 1.00 90.94 290 TRP A C 1
ATOM 2432 O O . TRP A 1 290 ? -10.810 2.022 17.620 1.00 90.94 290 TRP A O 1
ATOM 2442 N N . SER A 1 291 ? -11.550 1.433 15.587 1.00 89.56 291 SER A N 1
ATOM 2443 C CA . SER A 1 291 ? -11.273 2.724 14.955 1.00 89.56 291 SER A CA 1
ATOM 2444 C C . SER A 1 291 ? -11.982 3.871 15.677 1.00 89.56 291 SER A C 1
ATOM 2446 O O . SER A 1 291 ? -11.368 4.905 15.918 1.00 89.56 291 SER A O 1
ATOM 2448 N N . HIS A 1 292 ? -13.232 3.692 16.102 1.00 88.38 292 HIS A N 1
ATOM 2449 C CA . HIS A 1 292 ? -13.967 4.728 16.836 1.00 88.38 292 HIS A CA 1
ATOM 2450 C C . HIS A 1 292 ? -13.435 4.946 18.256 1.00 88.38 292 HIS A C 1
ATOM 2452 O O . HIS A 1 292 ? -13.430 6.079 18.736 1.00 88.38 292 HIS A O 1
ATOM 2458 N N . SER A 1 293 ? -12.954 3.886 18.905 1.00 91.31 293 SER A N 1
ATOM 2459 C CA . SER A 1 293 ? -12.443 3.950 20.277 1.00 91.31 293 SER A CA 1
ATOM 2460 C C . SER A 1 293 ? -11.047 4.575 20.356 1.00 91.31 293 SER A C 1
ATOM 2462 O O . SER A 1 293 ? -10.784 5.397 21.233 1.00 91.31 293 SER A O 1
ATOM 2464 N N . PHE A 1 294 ? -10.152 4.219 19.429 1.00 93.50 294 PHE A N 1
ATOM 2465 C CA . PHE A 1 294 ? -8.729 4.567 19.518 1.00 93.50 294 PHE A CA 1
ATOM 2466 C C . PHE A 1 294 ? -8.283 5.675 18.558 1.00 93.50 294 PHE A C 1
ATOM 2468 O O . PHE A 1 294 ? -7.323 6.384 18.858 1.00 93.50 294 PHE A O 1
ATOM 2475 N N .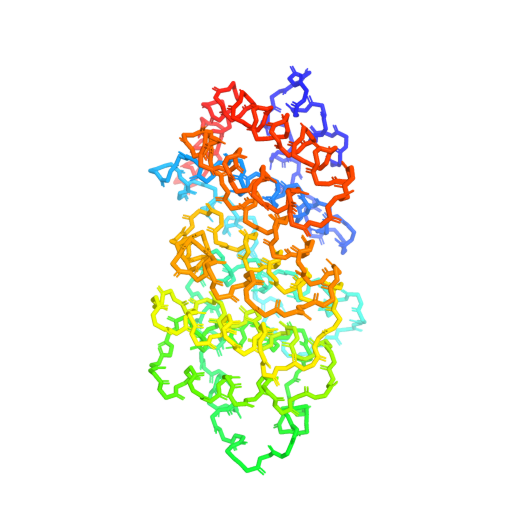 ALA A 1 295 ? -8.955 5.896 17.422 1.00 93.69 295 ALA A N 1
ATOM 2476 C CA . ALA A 1 295 ? -8.509 6.924 16.477 1.00 93.69 295 ALA A CA 1
ATOM 2477 C C . ALA A 1 295 ? -8.428 8.341 17.083 1.00 93.69 295 ALA A C 1
ATOM 2479 O O . ALA A 1 295 ? -7.461 9.042 16.777 1.00 93.69 295 ALA A O 1
ATOM 2480 N N . PRO A 1 296 ? -9.357 8.802 17.952 1.00 93.50 296 PRO A N 1
ATOM 2481 C CA . PRO A 1 296 ? -9.255 10.136 18.547 1.00 93.50 296 PRO A CA 1
ATOM 2482 C C . PRO A 1 296 ? -7.970 10.355 19.357 1.00 93.50 296 PRO A C 1
ATOM 2484 O O . PRO A 1 296 ? -7.342 11.413 19.240 1.00 93.50 296 PRO A O 1
ATOM 2487 N N . THR A 1 297 ? -7.557 9.363 20.150 1.00 94.00 297 THR A N 1
ATOM 2488 C CA . THR A 1 297 ? -6.335 9.445 20.960 1.00 94.00 297 THR A CA 1
ATOM 2489 C C . THR A 1 297 ? -5.098 9.325 20.079 1.00 94.00 297 THR A C 1
ATOM 2491 O O . THR A 1 297 ? -4.206 10.161 20.188 1.00 94.00 297 THR A O 1
ATOM 2494 N N . ILE A 1 298 ? -5.093 8.397 19.114 1.00 96.38 298 ILE A N 1
ATOM 2495 C CA . ILE A 1 298 ? -4.000 8.254 18.142 1.00 96.38 298 ILE A CA 1
ATOM 2496 C C . ILE A 1 298 ? -3.783 9.550 17.361 1.00 96.38 298 ILE A C 1
ATOM 2498 O O . ILE A 1 298 ? -2.652 10.012 17.247 1.00 96.38 298 ILE A O 1
ATOM 2502 N N . PHE A 1 299 ? -4.841 10.183 16.848 1.00 96.31 299 PHE A N 1
ATOM 2503 C CA . PHE A 1 299 ? -4.699 11.438 16.110 1.00 96.31 299 PHE A CA 1
ATOM 2504 C C . PHE A 1 299 ? -4.223 12.594 16.990 1.00 96.31 299 PHE A C 1
ATOM 2506 O O . PHE A 1 299 ? -3.474 13.439 16.503 1.00 96.31 299 PHE A O 1
ATOM 2513 N N . THR A 1 300 ? -4.617 12.632 18.265 1.00 95.38 300 THR A N 1
ATOM 2514 C CA . THR A 1 300 ? -4.082 13.607 19.230 1.00 95.38 300 THR A CA 1
ATOM 2515 C C . THR A 1 300 ? -2.574 13.418 19.405 1.00 95.38 300 THR A C 1
ATOM 2517 O O . THR A 1 300 ? -1.816 14.373 19.248 1.00 95.38 300 THR A O 1
ATOM 2520 N N . THR A 1 301 ? -2.127 12.180 19.630 1.00 95.88 301 THR A N 1
ATOM 2521 C CA . THR A 1 301 ? -0.705 11.834 19.737 1.00 95.88 301 THR A CA 1
ATOM 2522 C C . THR A 1 301 ? 0.061 12.176 18.461 1.00 95.88 301 THR A C 1
ATOM 2524 O O . THR A 1 301 ? 1.060 12.885 18.520 1.00 95.88 301 THR A O 1
ATOM 2527 N N . LEU A 1 302 ? -0.422 11.735 17.293 1.00 96.81 302 LEU A N 1
ATOM 2528 C CA . LEU A 1 302 ? 0.201 12.047 16.004 1.00 96.81 302 LEU A CA 1
ATOM 2529 C C . LEU A 1 302 ? 0.315 13.559 15.802 1.00 96.81 302 LEU A C 1
ATOM 2531 O O . LEU A 1 302 ? 1.348 14.024 15.336 1.00 96.81 302 LEU A O 1
ATOM 2535 N N . SER A 1 303 ? -0.715 14.325 16.177 1.00 96.31 303 SER A N 1
ATOM 2536 C CA . SER A 1 303 ? -0.693 15.782 16.070 1.00 96.31 303 SER A CA 1
ATOM 2537 C C . SER A 1 303 ? 0.392 16.422 16.935 1.00 96.31 303 SER A C 1
ATOM 2539 O O . SER A 1 303 ? 1.034 17.346 16.447 1.00 96.31 303 SER A O 1
ATOM 2541 N N . SER A 1 304 ? 0.613 15.968 18.173 1.00 95.31 304 SER A N 1
ATOM 2542 C CA . SER A 1 304 ? 1.729 16.459 19.004 1.00 95.31 304 SER A CA 1
ATOM 2543 C C . SER A 1 304 ? 3.070 16.096 18.363 1.00 95.31 304 SER A C 1
ATOM 2545 O O . SER A 1 304 ? 3.855 16.981 18.032 1.00 95.31 304 SER A O 1
ATOM 2547 N N . LEU A 1 305 ? 3.273 14.819 18.025 1.00 94.81 305 LEU A N 1
ATOM 2548 C CA . LEU A 1 305 ? 4.549 14.329 17.493 1.00 94.81 305 LEU A CA 1
ATOM 2549 C C . LEU A 1 305 ? 4.992 15.012 16.191 1.00 94.81 305 LEU A C 1
ATOM 2551 O O . LEU A 1 305 ? 6.193 15.122 15.937 1.00 94.81 305 LEU A O 1
ATOM 2555 N N . VAL A 1 306 ? 4.051 15.441 15.344 1.00 93.94 306 VAL A N 1
ATOM 2556 C CA . VAL A 1 306 ? 4.375 16.115 14.074 1.00 93.94 306 VAL A CA 1
ATOM 2557 C C . VAL A 1 306 ? 4.415 17.640 14.187 1.00 93.94 306 VAL A C 1
ATOM 2559 O O . VAL A 1 306 ? 5.085 18.271 13.369 1.00 93.94 306 VAL A O 1
ATOM 2562 N N . ASN A 1 307 ? 3.742 18.241 15.174 1.00 87.00 307 ASN A N 1
ATOM 2563 C CA . ASN A 1 307 ? 3.706 19.698 15.344 1.00 87.00 307 ASN A CA 1
ATOM 2564 C C . ASN A 1 307 ? 4.787 20.228 16.295 1.00 87.00 307 ASN A C 1
ATOM 2566 O O . ASN A 1 307 ? 5.188 21.373 16.121 1.00 87.00 307 ASN A O 1
ATOM 2570 N N . ASP A 1 308 ? 5.332 19.412 17.203 1.00 67.00 308 ASP A N 1
ATOM 2571 C CA . ASP A 1 308 ? 6.422 19.784 18.132 1.00 67.00 308 ASP A CA 1
ATOM 2572 C C . ASP A 1 308 ? 7.795 19.943 17.424 1.00 67.00 308 ASP A C 1
ATOM 2574 O O . ASP A 1 308 ? 8.858 19.682 17.982 1.00 67.00 308 ASP A O 1
ATOM 2578 N N . SER A 1 309 ? 7.779 20.327 16.144 1.00 51.66 309 SER A N 1
ATOM 2579 C CA . SER A 1 309 ? 8.933 20.418 15.236 1.00 51.66 309 SER A CA 1
ATOM 2580 C C . SER A 1 309 ? 9.221 21.839 14.747 1.00 51.66 309 SER A C 1
ATOM 2582 O O . SER A 1 309 ? 10.066 22.000 13.865 1.00 51.66 309 SER A O 1
ATOM 2584 N N . THR A 1 310 ? 8.482 22.835 15.239 1.00 40.28 310 THR A N 1
ATOM 2585 C CA . THR A 1 310 ? 8.762 24.261 15.013 1.00 40.28 310 THR A CA 1
ATOM 2586 C C . THR A 1 310 ? 9.591 24.829 16.143 1.00 40.28 310 THR A C 1
ATOM 2588 O O . THR A 1 310 ? 9.142 24.674 17.300 1.00 40.28 310 THR A O 1
#

Solvent-accessible surface area (backbone atoms only — not comparable to full-atom values): 16905 Å² total; per-residue (Å²): 105,68,65,46,46,56,35,28,76,72,62,79,42,64,56,55,60,36,56,53,49,44,70,75,47,44,81,77,42,56,68,49,36,50,51,50,49,56,55,46,53,52,48,50,49,48,45,23,84,42,63,91,58,40,63,41,56,42,48,43,52,46,67,63,45,53,80,55,42,74,68,42,71,45,81,73,64,93,42,76,63,50,36,50,40,25,25,51,53,44,41,55,38,35,76,56,63,35,64,70,47,31,51,55,13,40,72,52,30,57,59,60,61,72,35,81,84,51,81,39,66,68,70,60,42,64,90,52,52,77,49,53,48,40,31,19,31,27,18,32,22,54,75,42,56,72,69,50,43,52,50,47,53,52,49,41,71,59,38,79,54,64,72,58,28,50,28,38,46,59,2,50,66,46,32,83,50,65,72,60,50,50,55,51,49,48,36,56,72,73,70,45,97,60,53,28,67,57,46,29,51,54,48,48,56,47,49,64,73,25,46,63,49,88,60,58,61,48,57,50,48,64,79,39,44,68,57,62,65,72,46,86,61,58,68,52,44,54,50,25,53,50,54,44,44,57,74,61,48,50,78,92,41,46,70,60,50,49,54,52,42,54,55,53,28,74,74,65,74,44,69,62,50,58,59,49,46,56,53,47,52,53,52,46,51,53,44,51,55,48,33,69,70,44,44,66,59,45,52,53,42,38,47,49,75,58,58,79,75,120

pLDDT: mean 87.93, std 9.26, range [40.28, 97.69]

InterPro domains:
  IPR024571 ERAP1-like C-terminal domain [PF11838] (2-259)
  IPR050344 Peptidase M1 family aminopeptidases [PTHR11533] (1-268)